Protein AF-A0A7W9YA30-F1 (afdb_monomer_lite)

Structure (mmCIF, N/CA/C/O backbone):
data_AF-A0A7W9YA30-F1
#
_entry.id   AF-A0A7W9YA30-F1
#
loop_
_atom_site.group_PDB
_atom_site.id
_atom_site.type_symbol
_atom_site.label_atom_id
_atom_site.label_alt_id
_atom_site.label_comp_id
_atom_site.label_asym_id
_atom_site.label_entity_id
_atom_site.label_seq_id
_atom_site.pdbx_PDB_ins_code
_atom_site.Cartn_x
_atom_site.Cartn_y
_atom_site.Cartn_z
_atom_site.occupancy
_atom_site.B_iso_or_equiv
_atom_site.auth_seq_id
_atom_site.auth_comp_id
_atom_site.auth_asym_id
_atom_site.auth_atom_id
_atom_site.pdbx_PDB_model_num
ATOM 1 N N . MET A 1 1 ? -18.464 -6.741 1.854 1.00 87.75 1 MET A N 1
ATOM 2 C CA . MET A 1 1 ? -17.850 -5.458 1.450 1.00 87.75 1 MET A CA 1
ATOM 3 C C . MET A 1 1 ? -16.391 -5.483 1.877 1.00 87.75 1 MET A C 1
ATOM 5 O O . MET A 1 1 ? -16.125 -5.998 2.956 1.00 87.75 1 MET A O 1
ATOM 9 N N . LYS A 1 2 ? -15.454 -5.035 1.038 1.00 95.38 2 LYS A N 1
ATOM 10 C CA . LYS A 1 2 ? -14.022 -4.967 1.383 1.00 95.38 2 LYS A CA 1
ATOM 11 C C . LYS A 1 2 ? -13.492 -3.581 1.057 1.00 95.38 2 LYS A C 1
ATOM 13 O O . LYS A 1 2 ? -13.646 -3.140 -0.076 1.00 95.38 2 LYS A O 1
ATOM 18 N N . THR A 1 3 ? -12.840 -2.939 2.012 1.00 97.69 3 THR A N 1
ATOM 19 C CA . THR A 1 3 ? -12.242 -1.612 1.840 1.00 97.69 3 THR A CA 1
ATOM 20 C C . THR A 1 3 ? -10.730 -1.741 1.970 1.00 97.69 3 THR A C 1
ATOM 22 O O . THR A 1 3 ? -10.236 -2.316 2.937 1.00 97.69 3 THR A O 1
ATOM 25 N N . VAL A 1 4 ? -9.985 -1.241 0.992 1.00 97.81 4 VAL A N 1
ATOM 26 C CA . VAL A 1 4 ? -8.524 -1.328 0.943 1.00 97.81 4 VAL A CA 1
ATOM 27 C C . VAL A 1 4 ? -7.953 0.079 0.956 1.00 97.81 4 VAL A C 1
ATOM 29 O O . VAL A 1 4 ? -8.292 0.887 0.091 1.00 97.81 4 VAL A O 1
ATOM 32 N N . LEU A 1 5 ? -7.068 0.348 1.913 1.00 98.38 5 LEU A N 1
ATOM 33 C CA . LEU A 1 5 ? -6.239 1.547 1.927 1.00 98.38 5 LEU A CA 1
ATOM 34 C C . LEU A 1 5 ? -4.859 1.185 1.370 1.00 98.38 5 LEU A C 1
ATOM 36 O O . LEU A 1 5 ? -4.078 0.508 2.033 1.00 98.38 5 LEU A O 1
ATOM 40 N N . GLY A 1 6 ? -4.583 1.593 0.136 1.00 97.62 6 GLY A N 1
ATOM 41 C CA . GLY A 1 6 ? -3.290 1.423 -0.519 1.00 97.62 6 GLY A CA 1
ATOM 42 C C . GLY A 1 6 ? -2.383 2.629 -0.288 1.00 97.62 6 GLY A C 1
ATOM 43 O O . GLY A 1 6 ? -2.834 3.763 -0.449 1.00 97.62 6 GLY A O 1
ATOM 44 N N . ILE A 1 7 ? -1.115 2.395 0.049 1.00 96.06 7 ILE A N 1
ATOM 45 C CA . ILE A 1 7 ? -0.108 3.445 0.236 1.00 96.06 7 ILE A CA 1
ATOM 46 C C . ILE A 1 7 ? 1.142 3.105 -0.583 1.00 96.06 7 ILE A C 1
ATOM 48 O O . ILE A 1 7 ? 1.819 2.116 -0.308 1.00 96.06 7 ILE A O 1
ATOM 52 N N . ASP A 1 8 ? 1.453 3.939 -1.575 1.00 92.75 8 ASP A N 1
ATOM 53 C CA . ASP A 1 8 ? 2.753 3.968 -2.253 1.00 92.75 8 ASP A CA 1
ATOM 54 C C . ASP A 1 8 ? 3.698 4.824 -1.410 1.00 92.75 8 ASP A C 1
ATOM 56 O O . ASP A 1 8 ? 3.734 6.054 -1.530 1.00 92.75 8 ASP A O 1
ATOM 60 N N . ALA A 1 9 ? 4.351 4.175 -0.447 1.00 88.81 9 ALA A N 1
ATOM 61 C CA . ALA A 1 9 ? 5.095 4.858 0.593 1.00 88.81 9 ALA A CA 1
ATOM 62 C C . ALA A 1 9 ? 6.484 5.261 0.096 1.00 88.81 9 ALA A C 1
ATOM 64 O O . ALA A 1 9 ? 7.326 4.430 -0.254 1.00 88.81 9 ALA A O 1
ATOM 65 N N . ALA A 1 10 ? 6.772 6.556 0.167 1.00 86.50 10 ALA A N 1
ATOM 66 C CA . ALA A 1 10 ? 8.141 7.020 0.097 1.00 86.50 10 ALA A CA 1
ATOM 67 C C . ALA A 1 10 ? 8.940 6.443 1.274 1.00 86.50 10 ALA A C 1
ATOM 69 O O . ALA A 1 10 ? 8.521 6.496 2.428 1.00 86.50 10 ALA A O 1
ATOM 70 N N . TRP A 1 11 ? 10.143 5.932 1.005 1.00 82.44 11 TRP A N 1
ATOM 71 C CA . TRP A 1 11 ? 11.027 5.382 2.046 1.00 82.44 11 TRP A CA 1
ATOM 72 C C . TRP A 1 11 ? 11.703 6.476 2.899 1.00 82.44 11 TRP A C 1
ATOM 74 O O . TRP A 1 11 ? 12.680 6.204 3.596 1.00 82.44 11 TRP A O 1
ATOM 84 N N . THR A 1 12 ? 11.251 7.728 2.789 1.00 78.19 12 THR A N 1
ATOM 85 C CA . THR A 1 12 ? 11.740 8.897 3.526 1.00 78.19 12 THR A CA 1
ATOM 86 C C . THR A 1 12 ? 10.569 9.822 3.852 1.00 78.19 12 THR A C 1
ATOM 88 O O . THR A 1 12 ? 9.569 9.842 3.143 1.00 78.19 12 THR A O 1
ATOM 91 N N . SER A 1 13 ? 10.716 10.638 4.895 1.00 75.81 13 SER A N 1
ATOM 92 C CA . SER A 1 13 ? 9.709 11.630 5.293 1.00 75.81 13 SER A CA 1
ATOM 93 C C . SER A 1 13 ? 9.705 12.900 4.438 1.00 75.81 13 SER A C 1
ATOM 95 O O . SER A 1 13 ? 8.873 13.768 4.661 1.00 75.81 13 SER A O 1
ATOM 97 N N . GLN A 1 14 ? 10.645 13.050 3.499 1.00 78.44 14 GLN A N 1
ATOM 98 C CA . GLN A 1 14 ? 10.794 14.263 2.679 1.00 78.44 14 GLN A CA 1
ATOM 99 C C . GLN A 1 14 ? 10.096 14.153 1.324 1.00 78.44 14 GLN A C 1
ATOM 101 O O . GLN A 1 14 ? 9.726 15.169 0.741 1.00 78.44 14 GLN A O 1
ATOM 106 N N . GLU A 1 15 ? 9.903 12.928 0.838 1.00 82.88 15 GLU A N 1
ATOM 107 C CA . GLU A 1 15 ? 9.208 12.665 -0.414 1.00 82.88 15 GLU A CA 1
ATOM 108 C C . GLU A 1 15 ? 7.737 12.327 -0.128 1.00 82.88 15 GLU A C 1
ATOM 110 O O . GLU A 1 15 ? 7.431 11.649 0.859 1.00 82.88 15 GLU A O 1
ATOM 115 N N . PRO A 1 16 ? 6.799 12.804 -0.958 1.00 85.19 16 PRO A N 1
ATOM 116 C CA . PRO A 1 16 ? 5.387 12.534 -0.754 1.00 85.19 16 PRO A CA 1
ATOM 117 C C . PRO A 1 16 ? 5.057 11.066 -1.065 1.00 85.19 16 PRO A C 1
ATOM 119 O O . PRO A 1 16 ? 5.640 10.454 -1.961 1.00 85.19 16 PRO A O 1
ATOM 122 N N . SER A 1 17 ? 4.104 10.508 -0.317 1.00 89.81 17 SER A N 1
ATOM 123 C CA . SER A 1 17 ? 3.603 9.140 -0.497 1.00 89.81 17 SER A CA 1
ATOM 124 C C . SER A 1 17 ? 2.209 9.154 -1.118 1.00 89.81 17 SER A C 1
ATOM 126 O O . SER A 1 17 ? 1.337 9.892 -0.661 1.00 89.81 17 SER A O 1
ATOM 128 N N . GLY A 1 18 ? 1.984 8.329 -2.137 1.00 92.25 18 GLY A N 1
ATOM 129 C CA . GLY A 1 18 ? 0.673 8.201 -2.768 1.00 92.25 18 GLY A CA 1
ATOM 130 C C . GLY A 1 18 ? -0.294 7.407 -1.892 1.00 92.25 18 GLY A C 1
ATOM 131 O O . GLY A 1 18 ? 0.098 6.420 -1.276 1.00 92.25 18 GLY A O 1
ATOM 132 N N . VAL A 1 19 ? -1.567 7.799 -1.860 1.00 95.81 19 VAL A N 1
ATOM 133 C CA . VAL A 1 19 ? -2.618 7.104 -1.100 1.00 95.81 19 VAL A CA 1
ATOM 134 C C . VAL A 1 19 ? -3.819 6.848 -2.000 1.00 95.81 19 VAL A C 1
ATOM 136 O O . VAL A 1 19 ? -4.273 7.748 -2.706 1.00 95.81 19 VAL A O 1
ATOM 139 N N . ALA A 1 20 ? -4.358 5.633 -1.959 1.00 97.25 20 ALA A N 1
ATOM 140 C CA . ALA A 1 20 ? -5.561 5.245 -2.682 1.00 97.25 20 ALA A CA 1
ATOM 141 C C . ALA A 1 20 ? -6.530 4.489 -1.768 1.00 97.25 20 ALA A C 1
ATOM 143 O O . ALA A 1 20 ? -6.142 3.560 -1.067 1.00 97.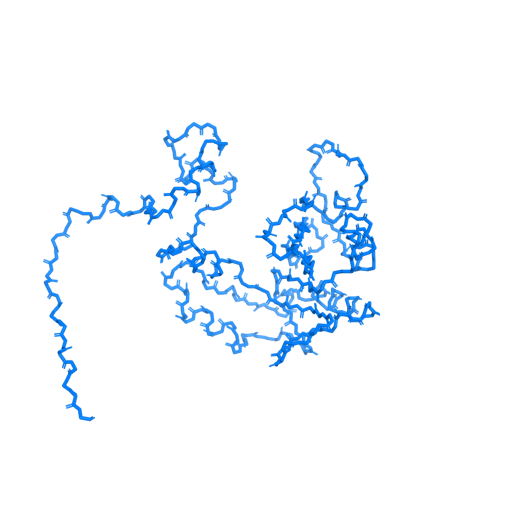25 20 ALA A O 1
ATOM 144 N N . LEU A 1 21 ? -7.809 4.852 -1.818 1.00 98.25 21 LEU A N 1
ATOM 145 C CA . LEU A 1 21 ? -8.887 4.149 -1.132 1.00 98.25 21 LEU A CA 1
ATOM 146 C C . LEU A 1 21 ? -9.751 3.432 -2.159 1.00 98.25 21 LEU A C 1
ATOM 148 O O . LEU A 1 21 ? -10.333 4.070 -3.039 1.00 98.25 21 LEU A O 1
ATOM 152 N N . VAL A 1 22 ? -9.851 2.113 -2.038 1.00 97.50 22 VAL A N 1
ATOM 153 C CA . VAL A 1 22 ? -10.595 1.268 -2.974 1.00 97.50 22 VAL A CA 1
ATOM 154 C C . VAL A 1 22 ? -11.637 0.456 -2.220 1.00 97.50 22 VAL A C 1
ATOM 156 O O . VAL A 1 22 ? -11.373 -0.075 -1.144 1.00 97.50 22 VAL A O 1
ATOM 159 N N . LEU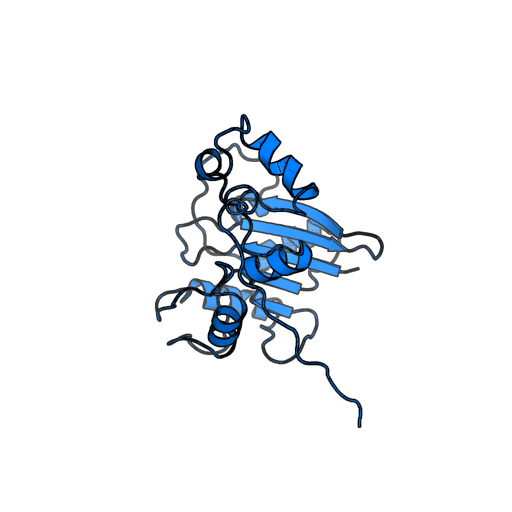 A 1 23 ? -12.822 0.335 -2.804 1.00 97.25 23 LEU A N 1
ATOM 160 C CA . LEU A 1 23 ? -13.941 -0.412 -2.256 1.00 97.25 23 LEU A CA 1
ATOM 161 C C . LEU A 1 23 ? -14.343 -1.550 -3.190 1.00 97.25 23 LEU A C 1
ATOM 163 O O . LEU A 1 23 ? -14.444 -1.354 -4.398 1.00 97.25 23 LEU A O 1
ATOM 167 N N . ASN A 1 24 ? -14.643 -2.712 -2.620 1.00 95.75 24 ASN A N 1
ATOM 168 C CA . ASN A 1 24 ? -15.357 -3.795 -3.278 1.00 95.75 24 ASN A CA 1
ATOM 169 C C . ASN A 1 24 ? -16.725 -4.015 -2.614 1.00 95.75 24 ASN A C 1
ATOM 171 O O . ASN A 1 24 ? -16.811 -4.405 -1.442 1.00 95.75 24 ASN A O 1
ATOM 175 N N . ASP A 1 25 ? -17.792 -3.802 -3.380 1.00 91.19 25 ASP A N 1
ATOM 176 C CA . ASP A 1 25 ? -19.193 -3.949 -2.962 1.00 91.19 25 ASP A CA 1
ATOM 177 C C . ASP A 1 25 ? -19.801 -5.313 -3.354 1.00 91.19 25 ASP A C 1
ATOM 179 O O . ASP A 1 25 ? -21.012 -5.446 -3.503 1.00 91.19 25 ASP A O 1
ATOM 183 N N . ALA A 1 26 ? -18.952 -6.335 -3.516 1.00 88.31 26 ALA A N 1
ATOM 184 C CA . ALA A 1 26 ? -19.244 -7.661 -4.073 1.00 88.31 26 ALA A CA 1
ATOM 185 C C . ALA A 1 26 ? -19.540 -7.700 -5.583 1.00 88.31 26 ALA A C 1
ATOM 187 O O . ALA A 1 26 ? -19.400 -8.767 -6.178 1.00 88.31 26 ALA A O 1
ATOM 188 N N . LYS A 1 27 ? -19.882 -6.575 -6.222 1.00 89.62 27 LYS A N 1
ATOM 189 C CA . LYS A 1 27 ? -20.123 -6.514 -7.673 1.00 89.62 27 LYS A CA 1
ATOM 190 C C . LYS A 1 27 ? -18.900 -6.014 -8.426 1.00 89.62 27 LYS A C 1
ATOM 192 O O . LYS A 1 27 ? -18.542 -6.576 -9.457 1.00 89.62 27 LYS A O 1
ATOM 197 N N . ALA A 1 28 ? -18.262 -4.964 -7.917 1.00 93.00 28 ALA A N 1
ATOM 198 C CA . ALA A 1 28 ? -17.134 -4.333 -8.584 1.00 93.00 28 ALA A CA 1
ATOM 199 C C . ALA A 1 28 ? -16.137 -3.727 -7.595 1.00 93.00 28 ALA A C 1
ATOM 201 O O . ALA A 1 28 ? -16.450 -3.458 -6.436 1.00 93.00 28 ALA A O 1
ATOM 202 N N . TRP A 1 29 ? -14.924 -3.487 -8.091 1.00 94.25 29 TRP A N 1
ATOM 203 C CA . TRP A 1 29 ? -13.948 -2.629 -7.431 1.00 94.25 29 TRP A CA 1
ATOM 204 C C . TRP A 1 29 ? -14.141 -1.181 -7.884 1.00 94.25 29 TRP A C 1
ATOM 206 O O . TRP A 1 29 ? -14.293 -0.914 -9.076 1.00 94.25 29 TRP A O 1
ATOM 216 N N . ARG A 1 30 ? -14.114 -0.243 -6.938 1.00 95.50 30 ARG A N 1
ATOM 217 C CA . ARG A 1 30 ? -14.281 1.195 -7.170 1.00 95.50 30 ARG A CA 1
ATOM 218 C C . ARG A 1 30 ? -13.183 1.966 -6.455 1.00 95.50 30 ARG A C 1
ATOM 220 O O . ARG A 1 30 ? -12.994 1.793 -5.254 1.00 95.50 30 ARG A O 1
ATOM 227 N N . LEU A 1 31 ? -12.490 2.840 -7.179 1.00 96.31 31 LEU A N 1
ATOM 228 C CA . LEU A 1 31 ? -11.589 3.823 -6.582 1.00 96.31 31 LEU A CA 1
ATOM 229 C C . LEU A 1 31 ? -12.433 4.952 -5.981 1.00 96.31 31 LEU A C 1
ATOM 231 O O . LEU A 1 31 ? -13.163 5.621 -6.709 1.00 96.31 31 LEU A O 1
ATOM 235 N N . LEU A 1 32 ? -12.358 5.137 -4.665 1.00 96.12 32 LEU A N 1
ATOM 236 C CA . LEU A 1 32 ? -13.115 6.167 -3.951 1.00 96.12 32 LEU A CA 1
ATOM 237 C C . LEU A 1 32 ? -12.336 7.479 -3.837 1.00 96.12 32 LEU A C 1
ATOM 239 O O . LEU A 1 32 ? -12.908 8.551 -4.007 1.00 96.12 32 LEU A O 1
ATOM 243 N N . LYS A 1 33 ? -11.031 7.402 -3.558 1.00 96.12 33 LYS A N 1
ATOM 244 C CA . LYS A 1 33 ? -10.134 8.564 -3.506 1.00 96.12 33 LYS A CA 1
ATOM 245 C C . LYS A 1 33 ? -8.719 8.147 -3.882 1.00 96.12 33 LYS A C 1
ATOM 247 O O . LYS A 1 33 ? -8.287 7.051 -3.535 1.00 96.12 33 LYS A O 1
ATOM 252 N N . VAL A 1 34 ? -7.998 9.031 -4.562 1.00 95.19 34 VAL A N 1
ATOM 253 C CA . VAL A 1 34 ? -6.555 8.927 -4.788 1.00 95.19 34 VAL A CA 1
ATOM 254 C C . VAL A 1 34 ? -5.920 10.287 -4.537 1.00 95.19 34 VAL A C 1
ATOM 256 O O . VAL A 1 34 ? -6.503 11.314 -4.880 1.00 95.19 34 VAL A O 1
ATOM 259 N N . ALA A 1 35 ? -4.749 10.294 -3.917 1.00 92.75 35 ALA A N 1
ATOM 260 C CA . ALA A 1 35 ? -3.990 11.497 -3.629 1.00 92.75 35 ALA A CA 1
ATOM 261 C C . ALA A 1 35 ? -2.489 11.227 -3.757 1.00 92.75 35 ALA A C 1
ATOM 263 O O . ALA A 1 35 ? -2.017 10.117 -3.517 1.00 92.75 35 ALA A O 1
ATOM 264 N N . SER A 1 36 ? -1.739 12.261 -4.125 1.00 89.75 36 SER A N 1
ATOM 265 C CA . SER A 1 36 ? -0.281 12.233 -4.279 1.00 89.75 36 SER A CA 1
ATOM 266 C C . SER A 1 36 ? 0.489 12.459 -2.975 1.00 89.75 36 SER A C 1
ATOM 268 O O . SER A 1 36 ? 1.712 12.393 -3.003 1.00 89.75 36 SER A O 1
ATOM 270 N N . SER A 1 37 ? -0.188 12.741 -1.857 1.00 91.00 37 SER A N 1
ATOM 271 C CA . SER A 1 37 ? 0.404 12.876 -0.520 1.00 91.00 37 SER A CA 1
ATOM 272 C C . SER A 1 37 ? -0.609 12.533 0.577 1.00 91.00 37 SER A C 1
ATOM 274 O O . SER A 1 37 ? -1.821 12.560 0.335 1.00 91.00 37 SER A O 1
ATOM 276 N N . TYR A 1 38 ? -0.129 12.269 1.799 1.00 91.69 38 TYR A N 1
ATOM 277 C CA . TYR A 1 38 ? -0.992 12.097 2.975 1.00 91.69 38 TYR A CA 1
ATOM 278 C C . TYR A 1 38 ? -1.854 13.339 3.228 1.00 91.69 38 TYR A C 1
ATOM 280 O O . TYR A 1 38 ? -3.063 13.225 3.396 1.00 91.69 38 TYR A O 1
ATOM 288 N N . GLU A 1 39 ? -1.260 14.532 3.172 1.00 90.69 39 GLU A N 1
ATOM 289 C CA . GLU A 1 39 ? -1.971 15.801 3.366 1.00 90.69 39 GLU A CA 1
ATOM 290 C C . GLU A 1 39 ? -3.112 15.989 2.353 1.00 90.69 39 GLU A C 1
ATOM 292 O O . GLU A 1 39 ? -4.242 16.279 2.741 1.00 90.69 39 GLU A O 1
ATOM 297 N N . ALA A 1 40 ? -2.859 15.733 1.064 1.00 90.81 40 ALA A N 1
ATOM 298 C CA . ALA A 1 40 ? -3.885 15.824 0.023 1.00 90.81 40 ALA A CA 1
ATOM 299 C C . ALA A 1 40 ? -4.974 14.743 0.170 1.00 90.81 40 ALA A C 1
ATOM 301 O O . ALA A 1 40 ? -6.123 14.925 -0.244 1.00 90.81 40 ALA A O 1
ATOM 302 N N . PHE A 1 41 ? -4.640 13.593 0.762 1.00 93.62 41 PHE A N 1
ATOM 303 C CA . PHE A 1 41 ? -5.638 12.580 1.087 1.00 93.62 41 PHE A CA 1
ATOM 304 C C . PHE A 1 41 ? -6.554 13.036 2.230 1.00 93.62 41 PHE A C 1
ATOM 306 O O . PHE A 1 41 ? -7.771 12.829 2.164 1.00 93.62 41 PHE A O 1
ATOM 313 N N . LEU A 1 42 ? -5.986 13.683 3.249 1.00 93.56 42 LEU A N 1
ATOM 314 C CA . LEU A 1 42 ? -6.702 14.161 4.430 1.00 93.56 42 LEU A CA 1
ATOM 315 C C . LEU A 1 42 ? -7.507 15.442 4.166 1.00 93.56 42 LEU A C 1
ATOM 317 O O . LEU A 1 42 ? -8.540 15.639 4.802 1.00 93.56 42 LEU A O 1
ATOM 321 N N . SER A 1 43 ? -7.104 16.270 3.199 1.00 90.31 43 SER A N 1
ATOM 322 C CA . SER A 1 43 ? -7.810 17.508 2.864 1.00 90.31 43 SER A CA 1
ATOM 323 C C . SER A 1 43 ? -9.207 17.269 2.270 1.00 90.31 43 SER A C 1
ATOM 325 O O . SER A 1 43 ? -9.452 16.311 1.524 1.00 90.31 43 SER A O 1
ATOM 327 N N . GLU A 1 44 ? -10.129 18.190 2.574 1.00 79.31 44 GLU A N 1
ATOM 328 C CA . GLU A 1 44 ? -11.447 18.282 1.923 1.00 79.31 44 GLU A CA 1
ATOM 329 C C . GLU A 1 44 ? -11.376 19.000 0.570 1.00 79.31 44 GLU A C 1
ATOM 331 O O . GLU A 1 44 ? -12.137 18.700 -0.347 1.00 79.31 44 GLU A O 1
ATOM 336 N N . ALA A 1 45 ? -10.437 19.937 0.428 1.00 67.19 45 ALA A N 1
ATOM 337 C CA . ALA A 1 45 ? -10.229 20.681 -0.804 1.00 67.19 45 ALA A CA 1
ATOM 338 C C . ALA A 1 45 ? -9.324 19.908 -1.772 1.00 67.19 45 ALA A C 1
ATOM 340 O O . ALA A 1 45 ? -8.297 19.350 -1.371 1.00 67.19 45 ALA A O 1
ATOM 341 N N . SER A 1 46 ? -9.662 19.954 -3.064 1.00 56.59 46 SER A N 1
ATOM 342 C CA . SER A 1 46 ? -8.706 19.686 -4.141 1.00 56.59 46 SER A CA 1
ATOM 343 C C . SER A 1 46 ? -7.717 20.850 -4.176 1.00 56.59 46 SER A C 1
ATOM 345 O O . SER A 1 46 ? -7.948 21.841 -4.867 1.00 56.59 46 SER A O 1
ATOM 347 N N . ALA A 1 47 ? -6.653 20.779 -3.377 1.00 50.66 47 ALA A N 1
ATOM 348 C CA . ALA A 1 47 ? -5.619 21.804 -3.403 1.00 50.66 47 ALA A CA 1
ATOM 349 C C . ALA A 1 47 ? -4.980 21.870 -4.809 1.00 50.66 47 ALA A C 1
ATOM 351 O O . ALA A 1 47 ? -4.878 20.835 -5.480 1.00 50.66 47 ALA A O 1
ATOM 352 N N . PRO A 1 48 ? -4.554 23.060 -5.277 1.00 49.84 48 PRO A N 1
ATOM 353 C CA . PRO A 1 48 ? -3.810 23.194 -6.525 1.00 49.84 48 PRO A CA 1
ATOM 354 C C . PRO A 1 48 ? -2.566 22.301 -6.519 1.00 49.84 48 PRO A C 1
ATOM 356 O O . PRO A 1 48 ? -2.114 21.864 -5.463 1.00 49.84 48 PRO A O 1
ATOM 359 N N . THR A 1 49 ? -1.977 22.099 -7.699 1.00 53.03 49 THR A N 1
ATOM 360 C CA . THR A 1 49 ? -0.717 21.383 -7.974 1.00 53.03 49 THR A CA 1
ATOM 361 C C . THR A 1 49 ? 0.516 22.026 -7.313 1.00 53.03 49 THR A C 1
ATOM 363 O O . THR A 1 49 ? 1.540 22.249 -7.960 1.00 53.03 49 THR A O 1
ATOM 366 N N . ALA A 1 50 ? 0.436 22.390 -6.036 1.00 53.31 50 ALA A N 1
ATOM 367 C CA . ALA A 1 50 ? 1.586 22.719 -5.227 1.00 53.31 50 ALA A CA 1
ATOM 368 C C . ALA A 1 50 ? 2.437 21.455 -5.080 1.00 53.31 50 ALA A C 1
ATOM 370 O O . ALA A 1 50 ? 1.927 20.337 -4.976 1.00 53.31 50 ALA A O 1
ATOM 371 N N . ARG A 1 51 ? 3.758 21.628 -5.109 1.00 57.69 51 ARG A N 1
ATOM 372 C CA . ARG A 1 51 ? 4.699 20.534 -4.892 1.00 57.69 51 ARG A CA 1
ATOM 373 C C . ARG A 1 51 ? 4.444 19.964 -3.498 1.00 57.69 51 ARG A C 1
ATOM 375 O O . ARG A 1 51 ? 4.741 20.629 -2.513 1.00 57.69 51 ARG A O 1
ATOM 382 N N . HIS A 1 52 ? 3.873 18.766 -3.425 1.00 60.31 52 HIS A N 1
ATOM 383 C CA . HIS A 1 52 ? 3.624 18.122 -2.144 1.00 60.31 52 HIS A CA 1
ATOM 384 C C . HIS A 1 52 ? 4.950 17.869 -1.425 1.00 60.31 52 HIS A C 1
ATOM 386 O O . HIS A 1 52 ? 5.881 17.309 -2.011 1.00 60.31 52 HIS A O 1
ATOM 392 N N . CYS A 1 53 ? 5.023 18.283 -0.166 1.00 62.09 53 CYS A N 1
ATOM 393 C CA . CYS A 1 53 ? 6.120 17.938 0.724 1.00 62.09 53 CYS A CA 1
ATOM 394 C C . CYS A 1 53 ? 5.878 16.539 1.300 1.00 62.09 53 CYS A C 1
ATOM 396 O O . CYS A 1 53 ? 4.731 16.119 1.475 1.00 62.09 53 CYS A O 1
ATOM 398 N N . GLY A 1 54 ? 6.950 15.804 1.590 1.00 65.00 54 GLY A N 1
ATOM 399 C CA . GLY A 1 54 ? 6.828 14.603 2.404 1.00 65.00 54 GLY A CA 1
ATOM 400 C C . GLY A 1 54 ? 6.337 14.941 3.811 1.00 65.00 54 GLY A C 1
ATOM 401 O O . GLY A 1 54 ? 6.576 16.031 4.336 1.00 65.00 54 GLY A O 1
ATOM 402 N N . SER A 1 55 ? 5.637 13.989 4.414 1.00 74.44 55 SER A N 1
ATOM 403 C CA . SER A 1 55 ? 5.194 14.066 5.798 1.00 74.44 55 SER A CA 1
ATOM 404 C C . SER A 1 55 ? 5.255 12.683 6.433 1.00 74.44 55 SER A C 1
ATOM 406 O O . SER A 1 55 ? 5.265 11.659 5.743 1.00 74.44 55 SER A O 1
ATOM 408 N N . ILE A 1 56 ? 5.289 12.654 7.763 1.00 76.31 56 ILE A N 1
ATOM 409 C CA . ILE A 1 56 ? 5.108 11.413 8.511 1.00 76.31 56 ILE A CA 1
ATOM 410 C C . ILE A 1 56 ? 3.622 11.025 8.399 1.00 76.31 56 ILE A C 1
ATOM 412 O O . ILE A 1 56 ? 2.760 11.897 8.538 1.00 76.31 56 ILE A O 1
ATOM 416 N N . PRO A 1 57 ? 3.300 9.763 8.085 1.00 83.75 57 PRO A N 1
ATOM 417 C CA . PRO A 1 57 ? 1.921 9.293 8.057 1.00 83.75 57 PRO A CA 1
ATOM 418 C C . PRO A 1 57 ? 1.307 9.260 9.455 1.00 83.75 57 PRO A C 1
ATOM 420 O O . PRO A 1 57 ? 1.958 8.865 10.417 1.00 83.75 57 PRO A O 1
ATOM 423 N N . ASP A 1 58 ? 0.020 9.582 9.526 1.00 92.38 58 ASP A N 1
ATOM 424 C CA . ASP A 1 58 ? -0.825 9.391 10.704 1.00 92.38 58 ASP A CA 1
ATOM 425 C C . ASP A 1 58 ? -1.870 8.305 10.380 1.00 92.38 58 ASP A C 1
ATOM 427 O O . ASP A 1 58 ? -2.872 8.593 9.711 1.00 92.38 58 ASP A O 1
ATOM 431 N N . PRO A 1 59 ? -1.637 7.037 10.779 1.00 95.56 59 PRO A N 1
ATOM 432 C CA . PRO A 1 59 ? -2.571 5.947 10.513 1.00 95.56 59 PRO A CA 1
ATOM 433 C C . PRO A 1 59 ? -3.978 6.192 11.060 1.00 95.56 59 PRO A C 1
ATOM 435 O O . PRO A 1 59 ? -4.939 5.860 10.367 1.00 95.56 59 PRO A O 1
ATOM 438 N N . HIS A 1 60 ? -4.116 6.821 12.231 1.00 96.75 60 HIS A N 1
ATOM 439 C CA . HIS A 1 60 ? -5.420 7.147 12.806 1.00 96.75 60 HIS A CA 1
ATOM 440 C C . HIS A 1 60 ? -6.181 8.115 11.890 1.00 96.75 60 HIS A C 1
ATOM 442 O O . HIS A 1 60 ? -7.309 7.834 11.478 1.00 96.75 60 HIS A O 1
ATOM 448 N N . ALA A 1 61 ? -5.547 9.220 11.479 1.00 96.62 61 ALA A N 1
ATOM 449 C CA . ALA A 1 61 ? -6.170 10.187 10.573 1.00 96.62 61 ALA A CA 1
ATOM 450 C C . ALA A 1 61 ? -6.521 9.570 9.207 1.00 96.62 61 ALA A C 1
ATOM 452 O O . ALA A 1 61 ? -7.603 9.819 8.667 1.00 96.62 61 ALA A O 1
ATOM 453 N N . LEU A 1 62 ? -5.637 8.734 8.650 1.00 97.31 62 LEU A N 1
ATOM 454 C CA . LEU A 1 62 ? -5.877 8.051 7.375 1.00 97.31 62 LEU A CA 1
ATOM 455 C C . LEU A 1 62 ? -7.059 7.078 7.459 1.00 97.31 62 LEU A C 1
ATOM 457 O O . LEU A 1 62 ? -7.894 7.050 6.549 1.00 97.31 62 LEU A O 1
ATOM 461 N N . LEU A 1 63 ? -7.155 6.301 8.538 1.00 98.19 63 LEU A N 1
ATOM 462 C CA . LEU A 1 63 ? -8.252 5.364 8.775 1.00 98.19 63 LEU A CA 1
ATOM 463 C C . LEU A 1 63 ? -9.573 6.098 9.018 1.00 98.19 63 LEU A C 1
ATOM 465 O O . LEU A 1 63 ? -10.575 5.751 8.391 1.00 98.19 63 LEU A O 1
ATOM 469 N N . ALA A 1 64 ? -9.571 7.153 9.836 1.00 97.88 64 ALA A N 1
ATOM 470 C CA . ALA A 1 64 ? -10.746 7.982 10.091 1.00 97.88 64 ALA A CA 1
ATOM 471 C C . ALA A 1 64 ? -11.270 8.635 8.801 1.00 97.88 64 ALA A C 1
ATOM 473 O O . ALA A 1 64 ? -12.459 8.538 8.482 1.00 97.88 64 ALA A O 1
ATOM 474 N N . LYS A 1 65 ? -10.377 9.226 7.992 1.00 97.81 65 LYS A N 1
ATOM 475 C CA . LYS A 1 65 ? -10.742 9.801 6.690 1.00 97.81 65 LYS A CA 1
ATOM 476 C C . LYS A 1 65 ? -11.267 8.736 5.729 1.00 97.81 65 LYS A C 1
ATOM 478 O O . LYS A 1 65 ? -12.240 8.974 5.014 1.00 97.81 65 LYS A O 1
ATOM 483 N N . SER A 1 66 ? -10.655 7.553 5.730 1.00 98.00 66 SER A N 1
ATOM 484 C CA . SER A 1 66 ? -11.095 6.428 4.903 1.00 98.00 66 SER A CA 1
ATOM 485 C C . SER A 1 66 ? -12.489 5.946 5.291 1.00 98.00 66 SER A C 1
ATOM 487 O O . SER A 1 66 ? -13.311 5.717 4.406 1.00 98.00 66 SER A O 1
ATOM 489 N N . PHE A 1 67 ? -12.785 5.855 6.589 1.00 97.56 67 PHE A N 1
ATOM 490 C CA . PHE A 1 67 ? -14.117 5.517 7.087 1.00 97.56 67 PHE A CA 1
ATOM 491 C C . PHE A 1 67 ? -15.152 6.558 6.652 1.00 97.56 67 PHE A C 1
ATOM 493 O O . PHE A 1 67 ? -16.196 6.192 6.118 1.00 97.56 67 PHE A O 1
ATOM 500 N N . ALA A 1 68 ? -14.842 7.850 6.794 1.00 97.44 68 ALA A N 1
ATOM 501 C CA . ALA A 1 68 ? -15.738 8.928 6.378 1.00 97.44 68 ALA A CA 1
ATOM 502 C C . ALA A 1 68 ? -16.073 8.877 4.874 1.00 97.44 68 ALA A C 1
ATOM 504 O O . ALA A 1 68 ? -17.202 9.166 4.482 1.00 97.44 68 ALA A O 1
ATOM 505 N N . ILE A 1 69 ? -15.125 8.475 4.021 1.00 96.69 69 ILE A N 1
ATOM 506 C CA . ILE A 1 69 ? -15.350 8.349 2.572 1.00 96.69 69 ILE A CA 1
ATOM 507 C C . ILE A 1 69 ? -16.084 7.046 2.224 1.00 96.69 69 ILE A C 1
ATOM 509 O O . ILE A 1 69 ? -17.024 7.057 1.432 1.00 96.69 69 ILE A O 1
ATOM 513 N N . ALA A 1 70 ? -15.643 5.913 2.773 1.00 96.12 70 ALA A N 1
ATOM 514 C CA . ALA A 1 70 ? -16.156 4.592 2.408 1.00 96.12 70 ALA A CA 1
ATOM 515 C C . ALA A 1 70 ? -17.453 4.209 3.133 1.00 96.12 70 ALA A C 1
ATOM 517 O O . ALA A 1 70 ? -18.107 3.254 2.713 1.00 96.12 70 ALA A O 1
ATOM 518 N N . GLN A 1 71 ? -17.796 4.912 4.219 1.00 95.94 71 GLN A N 1
ATOM 519 C CA . GLN A 1 71 ? -18.885 4.565 5.142 1.00 95.94 71 GLN A CA 1
ATOM 520 C C . GLN A 1 71 ? -18.763 3.122 5.673 1.00 95.94 71 GLN A C 1
ATOM 522 O O . GLN A 1 71 ? -19.749 2.442 5.943 1.00 95.94 71 GLN A O 1
ATOM 527 N N . ALA A 1 72 ? -17.522 2.639 5.780 1.00 95.06 72 ALA A N 1
ATOM 528 C CA . ALA A 1 72 ? -17.158 1.304 6.230 1.00 95.06 72 ALA A CA 1
ATOM 529 C C . ALA A 1 72 ? -15.697 1.299 6.713 1.00 95.06 72 ALA A C 1
ATOM 531 O O . ALA A 1 72 ? -14.875 2.046 6.168 1.00 95.06 72 ALA A O 1
ATOM 532 N N . PRO A 1 73 ? -15.336 0.449 7.692 1.00 96.81 73 PRO A N 1
ATOM 533 C CA . PRO A 1 73 ? -13.955 0.334 8.145 1.00 96.81 73 PRO A CA 1
ATOM 534 C C . PRO A 1 73 ? -13.048 -0.185 7.029 1.00 96.81 73 PRO A C 1
ATOM 536 O O . PRO A 1 73 ? -13.459 -0.980 6.175 1.00 96.81 73 PRO A O 1
ATOM 539 N N . VAL A 1 74 ? -11.785 0.244 7.062 1.00 98.19 74 VAL A N 1
ATOM 540 C CA . VAL A 1 74 ? -10.745 -0.364 6.235 1.00 98.19 74 VAL A CA 1
ATOM 541 C C . VAL A 1 74 ? -10.637 -1.838 6.626 1.00 98.19 74 VAL A C 1
ATOM 543 O O . VAL A 1 74 ? -10.637 -2.213 7.789 1.00 98.19 74 VAL A O 1
ATOM 546 N N . THR A 1 75 ? -10.615 -2.715 5.636 1.00 97.69 75 THR A N 1
ATOM 547 C CA . THR A 1 75 ? -10.460 -4.154 5.852 1.00 97.69 75 THR A CA 1
ATOM 548 C C . THR A 1 75 ? -8.984 -4.526 5.871 1.00 97.69 75 THR A C 1
ATOM 550 O O . THR A 1 75 ? -8.569 -5.386 6.641 1.00 97.69 75 THR A O 1
ATOM 553 N N . ILE A 1 76 ? -8.186 -3.884 5.017 1.00 97.69 76 ILE A N 1
ATOM 554 C CA . ILE A 1 76 ? -6.750 -4.128 4.935 1.00 97.69 76 ILE A CA 1
ATOM 555 C C . ILE A 1 76 ? -6.005 -2.862 4.503 1.00 97.69 76 ILE A C 1
ATOM 557 O O . ILE A 1 76 ? -6.434 -2.160 3.580 1.00 97.69 76 ILE A O 1
ATOM 561 N N . GLY A 1 77 ? -4.891 -2.577 5.172 1.00 97.69 77 GLY A N 1
ATOM 562 C CA . GLY A 1 77 ? -3.893 -1.616 4.706 1.00 97.69 77 GLY A CA 1
ATOM 563 C C . GLY A 1 77 ? -2.857 -2.328 3.835 1.00 97.69 77 GLY A C 1
ATOM 564 O O . GLY A 1 77 ? -2.333 -3.365 4.235 1.00 97.69 77 GLY A O 1
ATOM 565 N N . ALA A 1 78 ? -2.561 -1.798 2.652 1.00 97.50 78 ALA A N 1
ATOM 566 C CA . ALA A 1 78 ? -1.621 -2.379 1.696 1.00 97.50 78 ALA A CA 1
ATOM 567 C C . ALA A 1 78 ? -0.516 -1.373 1.362 1.00 97.50 78 ALA A C 1
ATOM 569 O O . ALA A 1 78 ? -0.793 -0.345 0.748 1.00 97.50 78 ALA A O 1
ATOM 570 N N . ILE A 1 79 ? 0.725 -1.658 1.758 1.00 95.62 79 ILE A N 1
ATOM 571 C CA . ILE A 1 79 ? 1.824 -0.686 1.684 1.00 95.62 79 ILE A CA 1
ATOM 572 C C . ILE A 1 79 ? 2.924 -1.149 0.722 1.00 95.62 79 ILE A C 1
ATOM 574 O O . ILE A 1 79 ? 3.483 -2.233 0.900 1.00 95.62 79 ILE A O 1
ATOM 578 N N . ASP A 1 80 ? 3.268 -0.323 -0.271 1.00 93.19 80 ASP A N 1
ATOM 579 C CA . ASP A 1 80 ? 4.434 -0.519 -1.151 1.00 93.19 80 ASP A CA 1
ATOM 580 C C . ASP A 1 80 ? 5.715 -0.024 -0.469 1.00 93.19 80 ASP A C 1
ATOM 582 O O . ASP A 1 80 ? 6.338 0.967 -0.846 1.00 93.19 80 ASP A O 1
ATOM 586 N N . MET A 1 81 ? 6.098 -0.714 0.600 1.00 90.75 81 MET A N 1
ATOM 587 C CA . MET A 1 81 ? 7.438 -0.636 1.163 1.00 90.75 81 MET A CA 1
ATOM 588 C C . MET A 1 81 ? 7.722 -1.877 2.010 1.00 90.75 81 MET A C 1
ATOM 590 O O . MET A 1 81 ? 6.789 -2.518 2.492 1.00 90.75 81 MET A O 1
ATOM 594 N N . PRO A 1 82 ? 9.000 -2.209 2.252 1.00 90.31 82 PRO A N 1
ATOM 595 C CA . PRO A 1 82 ? 9.345 -3.287 3.165 1.00 90.31 82 PRO A CA 1
ATOM 596 C C . PRO A 1 82 ? 8.777 -3.062 4.575 1.00 90.31 82 PRO A C 1
ATOM 598 O O . PRO A 1 82 ? 9.111 -2.064 5.200 1.00 90.31 82 PRO A O 1
ATOM 601 N N . LEU A 1 83 ? 7.983 -4.005 5.087 1.00 91.44 83 LEU A N 1
ATOM 602 C CA . LEU A 1 83 ? 7.465 -4.000 6.462 1.00 91.44 83 LEU A CA 1
ATOM 603 C C . LEU A 1 83 ? 7.979 -5.209 7.237 1.00 91.44 83 LEU A C 1
ATOM 605 O O . LEU A 1 83 ? 8.108 -6.305 6.691 1.00 91.44 83 LEU A O 1
ATOM 609 N N . SER A 1 84 ? 8.266 -5.059 8.524 1.00 88.88 84 SER A N 1
ATOM 610 C CA . SER A 1 84 ? 8.762 -6.177 9.325 1.00 88.88 84 SER A CA 1
ATOM 611 C C . SER A 1 84 ? 8.406 -6.016 10.794 1.00 88.88 84 SER A C 1
ATOM 613 O O . SER A 1 84 ? 8.338 -4.907 11.310 1.00 88.88 84 SER A O 1
ATOM 615 N N . THR A 1 85 ? 8.207 -7.139 11.482 1.00 87.94 85 THR A N 1
ATOM 616 C CA . THR A 1 85 ? 8.059 -7.179 12.945 1.00 87.94 85 THR A CA 1
ATOM 617 C C . THR A 1 85 ? 9.405 -7.127 13.673 1.00 87.94 85 THR A C 1
ATOM 619 O O . THR A 1 85 ? 9.440 -6.971 14.890 1.00 87.94 85 THR A O 1
ATOM 622 N N . ALA A 1 86 ? 10.508 -7.263 12.933 1.00 83.69 86 ALA A N 1
ATOM 623 C CA . ALA A 1 86 ? 11.879 -7.171 13.419 1.00 83.69 86 ALA A CA 1
ATOM 624 C C . ALA A 1 86 ? 12.713 -6.239 12.518 1.00 83.69 86 ALA A C 1
ATOM 626 O O . ALA A 1 86 ? 12.390 -6.104 11.334 1.00 83.69 86 ALA A O 1
ATOM 627 N N . PRO A 1 87 ? 13.810 -5.643 13.017 1.00 78.44 87 PRO A N 1
ATOM 628 C CA . PRO A 1 87 ? 14.653 -4.757 12.217 1.00 78.44 87 PRO A CA 1
ATOM 629 C C . PRO A 1 87 ? 15.100 -5.380 10.885 1.00 78.44 87 PRO A C 1
ATOM 631 O O . PRO A 1 87 ? 15.585 -6.513 10.829 1.00 78.44 87 PRO A O 1
ATOM 634 N N . ILE A 1 88 ? 14.967 -4.624 9.792 1.00 79.50 88 ILE A N 1
ATOM 635 C CA . ILE A 1 88 ? 15.396 -5.061 8.460 1.00 79.50 88 ILE A CA 1
ATOM 636 C C . ILE A 1 88 ? 16.889 -4.764 8.292 1.00 79.50 88 ILE A C 1
ATOM 638 O O . ILE A 1 88 ? 17.283 -3.676 7.882 1.00 79.50 88 ILE A O 1
ATOM 642 N N . ILE A 1 89 ? 17.729 -5.756 8.582 1.00 77.88 89 ILE A N 1
ATOM 643 C CA . ILE A 1 89 ? 19.197 -5.640 8.475 1.00 77.88 89 ILE A CA 1
ATOM 644 C C . ILE A 1 89 ? 19.766 -6.137 7.135 1.00 77.88 89 ILE A C 1
ATOM 646 O O . ILE A 1 89 ? 20.962 -6.025 6.884 1.00 77.88 89 ILE A O 1
ATOM 650 N N . GLY A 1 90 ? 18.926 -6.691 6.255 1.00 81.06 90 GLY A N 1
ATOM 651 C CA . GLY A 1 90 ? 19.361 -7.272 4.984 1.00 81.06 90 GLY A CA 1
ATOM 652 C C . GLY A 1 90 ? 18.210 -7.780 4.119 1.00 81.06 90 GLY A C 1
ATOM 653 O O . GLY A 1 90 ? 17.045 -7.426 4.326 1.00 81.06 90 GLY A O 1
ATOM 654 N N . ARG A 1 91 ? 18.523 -8.609 3.115 1.00 85.25 91 ARG A N 1
ATOM 655 C CA . ARG A 1 91 ? 17.512 -9.272 2.268 1.00 85.25 91 ARG A CA 1
ATOM 656 C C . ARG A 1 91 ? 16.742 -10.325 3.078 1.00 85.25 91 ARG A C 1
ATOM 658 O O . ARG A 1 91 ? 17.328 -11.050 3.870 1.00 85.25 91 ARG A O 1
ATOM 665 N N . ARG A 1 92 ? 15.427 -10.403 2.867 1.00 88.56 92 ARG A N 1
ATOM 666 C CA . ARG A 1 92 ? 14.509 -11.367 3.503 1.00 88.56 92 ARG A CA 1
ATOM 667 C C . ARG A 1 92 ? 14.177 -12.481 2.512 1.00 88.56 92 ARG A C 1
ATOM 669 O O . ARG A 1 92 ? 14.411 -12.336 1.312 1.00 88.56 92 ARG A O 1
ATOM 676 N N . ALA A 1 93 ? 13.554 -13.550 3.001 1.00 89.88 93 ALA A N 1
ATOM 677 C CA . ALA A 1 93 ? 13.033 -14.617 2.149 1.00 89.88 93 ALA A CA 1
ATOM 678 C C . ALA A 1 93 ? 12.099 -14.078 1.046 1.00 89.88 93 ALA A C 1
ATOM 680 O O . ALA A 1 93 ? 12.308 -14.389 -0.125 1.00 89.88 93 ALA A O 1
ATOM 681 N N . SER A 1 94 ? 11.154 -13.194 1.394 1.00 89.44 94 SER A N 1
ATOM 682 C CA . SER A 1 94 ? 10.222 -12.579 0.436 1.00 89.44 94 SER A CA 1
ATOM 683 C C . SER A 1 94 ? 10.944 -11.825 -0.686 1.00 89.44 94 SER A C 1
ATOM 685 O O . SER A 1 94 ? 10.694 -12.064 -1.863 1.00 89.44 94 SER A O 1
ATOM 687 N N . ASP A 1 95 ? 11.917 -10.985 -0.343 1.00 90.75 95 ASP A N 1
ATOM 688 C CA . ASP A 1 95 ? 12.738 -10.245 -1.303 1.00 90.75 95 ASP A CA 1
ATOM 689 C C . ASP A 1 95 ? 13.498 -11.143 -2.277 1.00 90.75 95 ASP A C 1
ATOM 691 O O . ASP A 1 95 ? 13.632 -10.829 -3.464 1.00 90.75 95 ASP A O 1
ATOM 695 N N . ASN A 1 96 ? 14.051 -12.244 -1.767 1.00 92.50 96 ASN A N 1
ATOM 696 C CA . ASN A 1 96 ? 14.779 -13.215 -2.574 1.00 92.50 96 ASN A CA 1
ATOM 697 C C . ASN A 1 96 ? 13.829 -13.927 -3.537 1.00 92.50 96 ASN A C 1
ATOM 699 O O . ASN A 1 96 ? 14.137 -14.014 -4.724 1.00 92.50 96 ASN A O 1
ATOM 703 N N . MET A 1 97 ? 12.654 -14.343 -3.060 1.00 94.00 97 MET A N 1
ATOM 704 C CA . MET A 1 97 ? 11.632 -14.982 -3.890 1.00 94.00 97 MET A CA 1
ATOM 705 C C . MET A 1 97 ? 11.119 -14.043 -4.986 1.00 94.00 97 MET A C 1
ATOM 707 O O . MET A 1 97 ? 11.145 -14.407 -6.160 1.00 94.00 97 MET A O 1
ATOM 711 N N . ILE A 1 98 ? 10.732 -12.811 -4.639 1.00 94.19 98 ILE A N 1
ATOM 712 C CA . ILE A 1 98 ? 10.266 -11.824 -5.623 1.00 94.19 98 ILE A CA 1
ATOM 713 C C . ILE A 1 98 ? 11.357 -11.529 -6.652 1.00 94.19 98 ILE A C 1
ATOM 715 O O . ILE A 1 98 ? 11.090 -11.531 -7.851 1.00 94.19 98 ILE A O 1
ATOM 719 N N . SER A 1 99 ? 12.600 -11.321 -6.215 1.00 93.75 99 SER A N 1
ATOM 720 C CA . SER A 1 99 ? 13.706 -11.066 -7.144 1.00 93.75 99 SER A CA 1
ATOM 721 C C . SER A 1 99 ? 14.018 -12.261 -8.045 1.00 93.75 99 SER A C 1
ATOM 723 O O . SER A 1 99 ? 14.325 -12.054 -9.216 1.00 93.75 99 SER A O 1
ATOM 725 N N . SER A 1 100 ? 13.918 -13.488 -7.532 1.00 95.25 100 SER A N 1
ATOM 726 C CA . SER A 1 100 ? 14.127 -14.711 -8.312 1.00 95.25 100 SER A CA 1
ATOM 727 C C . SER A 1 100 ? 13.066 -14.870 -9.403 1.00 95.25 100 SER A C 1
ATOM 729 O O . SER A 1 100 ? 13.410 -15.081 -10.564 1.00 95.25 100 SER A O 1
ATOM 731 N N . VAL A 1 101 ? 11.788 -14.682 -9.062 1.00 95.44 101 VAL A N 1
ATOM 732 C CA . VAL A 1 101 ? 10.668 -14.888 -9.995 1.00 95.44 101 VAL A CA 1
ATOM 733 C C . VAL A 1 101 ? 10.504 -13.715 -10.973 1.00 95.44 101 VAL A C 1
ATOM 735 O O . VAL A 1 101 ? 10.235 -13.915 -12.157 1.00 95.44 101 VAL A O 1
ATOM 738 N N . TYR A 1 102 ? 10.683 -12.476 -10.507 1.00 95.88 102 TYR A N 1
ATOM 739 C CA . TYR A 1 102 ? 10.339 -11.267 -11.268 1.00 95.88 102 TYR A CA 1
ATOM 740 C C . TYR A 1 102 ? 11.540 -10.409 -11.688 1.00 95.88 102 TYR A C 1
ATOM 742 O O . TYR A 1 102 ? 11.365 -9.414 -12.402 1.00 95.88 102 TYR A O 1
ATOM 750 N N . GLY A 1 103 ? 12.769 -10.777 -11.314 1.00 93.44 103 GLY A N 1
ATOM 751 C CA . GLY A 1 103 ? 13.984 -10.037 -11.675 1.00 93.44 103 GLY A CA 1
ATOM 752 C C . GLY A 1 103 ? 14.156 -9.889 -13.189 1.00 93.44 103 GLY A C 1
ATOM 753 O O . GLY A 1 103 ? 14.272 -8.770 -13.695 1.00 93.44 103 GLY A O 1
ATOM 754 N N . ALA A 1 104 ? 14.037 -10.997 -13.929 1.00 94.44 104 ALA A N 1
ATOM 755 C CA . ALA A 1 104 ? 14.097 -11.010 -15.397 1.00 94.44 104 ALA A CA 1
ATOM 756 C C . ALA A 1 104 ? 12.956 -10.214 -16.066 1.00 94.44 104 ALA A C 1
ATOM 758 O O . ALA A 1 104 ? 13.062 -9.811 -17.222 1.00 94.44 104 ALA A O 1
ATOM 759 N N . ARG A 1 105 ? 11.878 -9.931 -15.324 1.00 93.50 105 ARG A N 1
ATOM 760 C CA . ARG A 1 105 ? 10.699 -9.168 -15.766 1.00 93.50 105 ARG A CA 1
ATOM 761 C C . ARG A 1 105 ? 10.775 -7.689 -15.364 1.00 93.50 105 ARG A C 1
ATOM 763 O O . ARG A 1 105 ? 9.777 -6.974 -15.443 1.00 93.50 105 ARG A O 1
ATOM 770 N N . HIS A 1 106 ? 11.961 -7.216 -14.965 1.00 90.88 106 HIS A N 1
ATOM 771 C CA . HIS A 1 106 ? 12.249 -5.842 -14.524 1.00 90.88 106 HIS A CA 1
ATOM 772 C C . HIS A 1 106 ? 11.462 -5.418 -13.276 1.00 90.88 106 HIS A C 1
ATOM 774 O O . HIS A 1 106 ? 11.075 -4.254 -13.140 1.00 90.88 106 HIS A O 1
ATOM 780 N N . SER A 1 107 ? 11.212 -6.373 -12.381 1.00 91.25 107 SER A N 1
ATOM 781 C CA . SER A 1 107 ? 10.361 -6.189 -11.209 1.00 91.25 107 SER A CA 1
ATOM 782 C C . SER A 1 107 ? 10.904 -6.905 -9.960 1.00 91.25 107 SER A C 1
ATOM 784 O O . SER A 1 107 ? 10.137 -7.352 -9.110 1.00 91.25 107 SER A O 1
ATOM 786 N N . GLY A 1 108 ? 12.231 -7.022 -9.852 1.00 86.44 108 GLY A N 1
ATOM 787 C CA . GLY A 1 108 ? 12.896 -7.467 -8.623 1.00 86.44 108 GLY A CA 1
ATOM 788 C C . GLY A 1 108 ? 12.888 -6.392 -7.531 1.00 86.44 108 GLY A C 1
ATOM 789 O O . GLY A 1 108 ? 12.676 -5.211 -7.817 1.00 86.44 108 GLY A O 1
ATOM 790 N N . THR A 1 109 ? 13.129 -6.798 -6.283 1.00 85.88 109 THR A N 1
ATOM 791 C CA . THR A 1 109 ? 13.185 -5.866 -5.148 1.00 85.88 109 THR A CA 1
ATOM 792 C C . THR A 1 109 ? 14.518 -5.124 -5.112 1.00 85.88 109 THR A C 1
ATOM 794 O O . THR A 1 109 ? 15.562 -5.642 -5.516 1.00 85.88 109 THR A O 1
ATOM 797 N N . HIS A 1 110 ? 14.492 -3.883 -4.629 1.00 77.44 110 HIS A N 1
ATOM 798 C CA . HIS A 1 110 ? 15.710 -3.116 -4.394 1.00 77.44 110 HIS A CA 1
ATOM 799 C C . HIS A 1 110 ? 16.476 -3.658 -3.181 1.00 77.44 110 HIS A C 1
ATOM 801 O O . HIS A 1 110 ? 15.875 -4.098 -2.201 1.00 77.44 110 HIS A O 1
ATOM 807 N N . THR A 1 111 ? 17.811 -3.591 -3.227 1.00 63.62 111 THR A N 1
ATOM 808 C CA . THR A 1 111 ? 18.647 -3.880 -2.057 1.00 63.62 111 THR A CA 1
ATOM 809 C C . THR A 1 111 ? 18.370 -2.842 -0.980 1.00 63.62 111 THR A C 1
ATOM 811 O O . THR A 1 111 ? 18.484 -1.638 -1.211 1.00 63.62 111 THR A O 1
ATOM 814 N N . ARG A 1 112 ? 17.998 -3.324 0.199 1.00 63.72 112 ARG A N 1
ATOM 815 C CA . ARG A 1 112 ? 17.718 -2.492 1.367 1.00 63.72 112 ARG A CA 1
ATOM 816 C C . ARG A 1 112 ? 18.983 -2.244 2.164 1.00 63.72 112 ARG A C 1
ATOM 818 O O . ARG A 1 112 ? 19.917 -3.041 2.113 1.00 63.72 112 ARG A O 1
ATOM 825 N N . SER A 1 113 ? 18.973 -1.171 2.936 1.00 59.88 113 SER A N 1
ATOM 826 C CA . SER A 1 113 ? 19.962 -0.917 3.978 1.00 59.88 113 SER A CA 1
ATOM 827 C C . SER A 1 113 ? 19.241 -0.744 5.310 1.00 59.88 113 SER A C 1
ATOM 829 O O . SER A 1 113 ? 18.039 -0.494 5.328 1.00 59.88 113 SER A O 1
ATOM 831 N N . ALA A 1 114 ? 19.974 -0.806 6.422 1.00 55.25 114 ALA A N 1
ATOM 832 C CA . ALA A 1 114 ? 19.414 -0.530 7.748 1.00 55.25 114 ALA A CA 1
ATOM 833 C C . ALA A 1 114 ? 18.721 0.851 7.843 1.00 55.25 114 ALA A C 1
ATOM 835 O O . ALA A 1 114 ? 17.857 1.054 8.686 1.00 55.25 114 ALA A O 1
ATOM 836 N N . LEU A 1 115 ? 19.067 1.793 6.955 1.00 59.22 115 LEU A N 1
ATOM 837 C CA . LEU A 1 115 ? 18.454 3.121 6.886 1.00 59.22 115 LEU A CA 1
ATOM 838 C C . LEU A 1 115 ? 17.133 3.169 6.106 1.00 59.22 115 LEU A C 1
ATOM 840 O O . LEU A 1 115 ? 16.394 4.137 6.263 1.00 59.22 115 LEU A O 1
ATOM 844 N N . ARG A 1 116 ? 16.841 2.198 5.229 1.00 59.41 116 ARG A N 1
ATOM 845 C CA . ARG A 1 116 ? 15.671 2.257 4.339 1.00 59.41 116 ARG A CA 1
ATOM 846 C C . ARG A 1 116 ? 14.955 0.907 4.216 1.00 59.41 116 ARG A C 1
ATOM 848 O O . ARG A 1 116 ? 15.575 -0.056 3.759 1.00 59.41 116 ARG A O 1
ATOM 855 N N . PRO A 1 117 ? 13.646 0.841 4.527 1.00 61.66 117 PRO A N 1
ATOM 856 C CA . PRO A 1 117 ? 12.745 1.968 4.831 1.00 61.66 117 PRO A CA 1
ATOM 857 C C . PRO A 1 117 ? 12.855 2.521 6.266 1.00 61.66 117 PRO A C 1
ATOM 859 O O . PRO A 1 117 ? 12.318 3.593 6.537 1.00 61.66 117 PRO A O 1
ATOM 862 N N . GLY A 1 118 ? 13.597 1.846 7.154 1.00 76.56 118 GLY A N 1
ATOM 863 C CA . GLY A 1 118 ? 13.975 2.355 8.478 1.00 76.56 118 GLY A CA 1
ATOM 864 C C . GLY A 1 118 ? 12.790 2.870 9.304 1.00 76.56 118 GLY A C 1
ATOM 865 O O . GLY A 1 118 ? 11.717 2.269 9.317 1.00 76.56 118 GLY A O 1
ATOM 866 N N . LYS A 1 119 ? 12.977 4.032 9.938 1.00 80.69 119 LYS A N 1
ATOM 867 C CA . LYS A 1 119 ? 12.030 4.643 10.885 1.00 80.69 119 LYS A CA 1
ATOM 868 C C . LYS A 1 119 ? 10.608 4.824 10.336 1.00 80.69 119 LYS A C 1
ATOM 870 O O . LYS A 1 119 ? 9.654 4.621 11.074 1.00 80.69 119 LYS A O 1
ATOM 875 N N . VAL A 1 120 ? 10.457 5.162 9.052 1.00 84.31 120 VAL A N 1
ATOM 876 C CA . VAL A 1 120 ? 9.131 5.374 8.436 1.00 84.31 120 VAL A CA 1
ATOM 877 C C . VAL A 1 120 ? 8.324 4.074 8.416 1.00 84.31 120 VAL A C 1
ATOM 879 O O . VAL A 1 120 ? 7.123 4.089 8.672 1.00 84.31 120 VAL A O 1
ATOM 882 N N . SER A 1 121 ? 8.984 2.939 8.159 1.00 88.06 121 SER A N 1
ATOM 883 C CA . SER A 1 121 ? 8.338 1.625 8.227 1.00 88.06 121 SER A CA 1
ATOM 884 C C . SER A 1 121 ? 7.916 1.253 9.636 1.00 88.06 121 SER A C 1
ATOM 886 O O . SER A 1 121 ? 6.811 0.742 9.830 1.00 88.06 121 SER A O 1
ATOM 888 N N . ASP A 1 122 ? 8.781 1.521 10.608 1.00 87.81 122 ASP A N 1
ATOM 889 C CA . ASP A 1 122 ? 8.515 1.202 12.006 1.00 87.81 122 ASP A CA 1
ATOM 890 C C . ASP A 1 122 ? 7.349 2.043 12.544 1.00 87.81 122 ASP A C 1
ATOM 892 O O . ASP A 1 122 ? 6.425 1.496 13.143 1.00 87.81 122 ASP A O 1
ATOM 896 N N . GLU A 1 123 ? 7.339 3.349 12.257 1.00 88.38 123 GLU A N 1
ATOM 897 C CA . GLU A 1 123 ? 6.264 4.273 12.637 1.00 88.38 123 GLU A CA 1
ATOM 898 C C . GLU A 1 123 ? 4.926 3.890 11.987 1.00 88.38 123 GLU A C 1
ATOM 900 O O . GLU A 1 123 ? 3.914 3.807 12.685 1.00 88.38 123 GLU A O 1
ATOM 905 N N . LEU A 1 124 ? 4.915 3.568 10.685 1.00 90.31 124 LEU A N 1
ATOM 906 C CA . LEU A 1 124 ? 3.703 3.094 10.002 1.00 90.31 124 LEU A CA 1
ATOM 907 C C . LEU A 1 124 ? 3.176 1.800 10.618 1.00 90.31 124 LEU A C 1
ATOM 909 O O . LEU A 1 124 ? 1.991 1.698 10.935 1.00 90.31 124 LEU A O 1
ATOM 913 N N . THR A 1 125 ? 4.055 0.819 10.809 1.00 93.38 125 THR A N 1
ATOM 914 C CA . THR A 1 125 ? 3.678 -0.483 11.367 1.00 93.38 125 THR A CA 1
ATOM 915 C C . THR A 1 125 ? 3.137 -0.337 12.789 1.00 93.38 125 THR A C 1
ATOM 917 O O . THR A 1 125 ? 2.122 -0.947 13.129 1.00 93.38 125 THR A O 1
ATOM 920 N N . ALA A 1 126 ? 3.785 0.484 13.619 1.00 93.12 126 ALA A N 1
ATOM 921 C CA . ALA A 1 126 ? 3.363 0.734 14.991 1.00 93.12 126 ALA A CA 1
ATOM 922 C C . ALA A 1 126 ? 2.018 1.468 15.056 1.00 93.12 126 ALA A C 1
ATOM 924 O O . ALA A 1 126 ? 1.137 1.028 15.794 1.00 93.12 126 ALA A O 1
ATOM 925 N N . GLY A 1 127 ? 1.833 2.529 14.266 1.00 95.00 127 GLY A N 1
ATOM 926 C CA . GLY A 1 127 ? 0.586 3.293 14.261 1.00 95.00 127 GLY A CA 1
ATOM 927 C C . GLY A 1 127 ? -0.600 2.464 13.761 1.00 95.00 127 GLY A C 1
ATOM 928 O O . GLY A 1 127 ? -1.628 2.411 14.422 1.00 95.00 127 GLY A O 1
ATOM 929 N N . PHE A 1 128 ? -0.451 1.699 12.673 1.00 96.94 128 PHE A N 1
ATOM 930 C CA . PHE A 1 128 ? -1.515 0.783 12.233 1.00 96.94 128 PHE A CA 1
ATOM 931 C C . PHE A 1 128 ? -1.821 -0.304 13.271 1.00 96.94 128 PHE A C 1
ATOM 933 O O . PHE A 1 128 ? -2.986 -0.641 13.485 1.00 96.94 128 PHE A O 1
ATOM 940 N N . LYS A 1 129 ? -0.803 -0.830 13.965 1.00 96.69 129 LYS A N 1
ATOM 941 C CA . LYS A 1 129 ? -1.009 -1.800 15.047 1.00 96.69 129 LYS A CA 1
ATOM 942 C C . LYS A 1 129 ? -1.811 -1.204 16.210 1.00 96.69 129 LYS A C 1
ATOM 944 O O . LYS A 1 129 ? -2.654 -1.911 16.756 1.00 96.69 129 LYS A O 1
ATOM 949 N N . GLN A 1 130 ? -1.560 0.053 16.582 1.00 97.25 130 GLN A N 1
ATOM 950 C CA . GLN A 1 130 ? -2.326 0.760 17.622 1.00 97.25 130 GLN A CA 1
ATOM 951 C C . GLN A 1 130 ? -3.804 0.908 17.239 1.00 97.25 130 GLN A C 1
ATOM 953 O O . GLN A 1 130 ? -4.670 0.759 18.094 1.00 97.25 130 GLN A O 1
ATOM 958 N N . GLU A 1 131 ? -4.086 1.063 15.947 1.00 97.81 131 GLU A N 1
ATOM 959 C CA . GLU A 1 131 ? -5.439 1.145 15.384 1.00 97.81 131 GLU A CA 1
ATOM 960 C C . GLU A 1 131 ? -6.094 -0.230 15.124 1.00 97.81 131 GLU A C 1
ATOM 962 O O . GLU A 1 131 ? -7.153 -0.322 14.504 1.00 97.81 131 GLU A O 1
ATOM 967 N N . GLY A 1 132 ? -5.470 -1.330 15.566 1.00 97.44 132 GLY A N 1
ATOM 968 C CA . GLY A 1 132 ? -6.015 -2.685 15.424 1.00 97.44 132 GLY A CA 1
ATOM 969 C C . GLY A 1 132 ? -5.710 -3.381 14.092 1.00 97.44 132 GLY A C 1
ATOM 970 O O . GLY A 1 132 ? -6.318 -4.407 13.794 1.00 97.44 132 GLY A O 1
ATOM 971 N N . TYR A 1 133 ? -4.755 -2.876 13.306 1.00 97.75 133 TYR A N 1
ATOM 972 C CA . TYR A 1 133 ? -4.301 -3.464 12.038 1.00 97.75 133 TYR A CA 1
ATOM 973 C C . TYR A 1 133 ? -2.883 -4.035 12.202 1.00 97.75 133 TYR A C 1
ATOM 975 O O . TYR A 1 133 ? -1.903 -3.393 11.813 1.00 97.75 133 TYR A O 1
ATOM 983 N N . PRO A 1 134 ? -2.721 -5.233 12.796 1.00 96.69 134 PRO A N 1
ATOM 984 C CA . PRO A 1 134 ? -1.403 -5.837 12.947 1.00 96.69 134 PRO A CA 1
ATOM 985 C C . PRO A 1 134 ? -0.782 -6.159 11.581 1.00 96.69 134 PRO A C 1
ATOM 987 O O . PRO A 1 134 ? -1.483 -6.521 10.633 1.00 96.69 134 PRO A O 1
ATOM 990 N N . LEU A 1 135 ? 0.550 -6.080 11.496 1.00 96.38 135 LEU A N 1
ATOM 991 C CA . LEU A 1 135 ? 1.290 -6.560 10.330 1.00 96.38 135 LEU A CA 1
ATOM 992 C C . LEU A 1 135 ? 1.140 -8.079 10.196 1.00 96.38 135 LEU A C 1
ATOM 994 O O . LEU A 1 135 ? 1.508 -8.833 11.098 1.00 96.38 135 LEU A O 1
ATOM 998 N N . LEU A 1 136 ? 0.630 -8.512 9.048 1.00 96.12 136 LEU A N 1
ATOM 999 C CA . LEU A 1 136 ? 0.403 -9.911 8.719 1.00 96.12 136 LEU A CA 1
ATOM 1000 C C . LEU A 1 136 ? 1.604 -10.461 7.944 1.00 96.12 136 LEU A C 1
ATOM 1002 O O . LE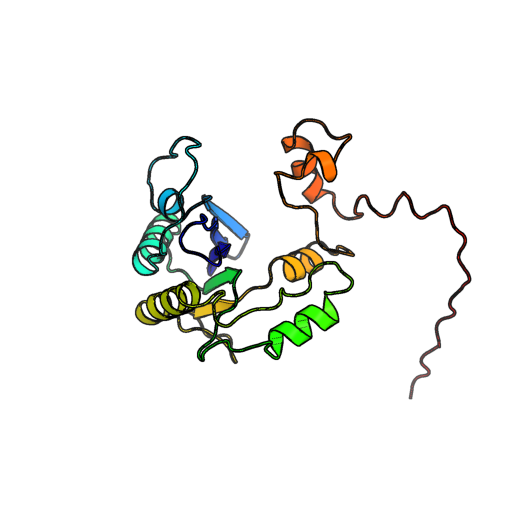U A 1 136 ? 1.880 -10.028 6.825 1.00 96.12 136 LEU A O 1
ATOM 1006 N N . THR A 1 137 ? 2.323 -11.419 8.530 1.00 92.06 137 THR A N 1
ATOM 1007 C CA . THR A 1 137 ? 3.529 -12.014 7.919 1.00 92.06 137 THR A CA 1
ATOM 1008 C C . THR A 1 137 ? 3.418 -13.512 7.644 1.00 92.06 137 THR A C 1
ATOM 1010 O O . THR A 1 137 ? 4.186 -14.030 6.836 1.00 92.06 137 THR A O 1
ATOM 1013 N N . SER A 1 138 ? 2.476 -14.208 8.285 1.00 87.69 138 SER A N 1
ATOM 1014 C CA . SER A 1 138 ? 2.310 -15.667 8.188 1.00 87.69 138 SER A CA 1
ATOM 1015 C C . SER A 1 138 ? 0.903 -16.101 7.780 1.00 87.69 138 SER A C 1
ATOM 1017 O O . SER A 1 138 ? 0.752 -17.088 7.066 1.00 87.69 138 SER A O 1
ATOM 1019 N N . GLU A 1 139 ? -0.126 -15.369 8.203 1.00 88.81 139 GLU A N 1
ATOM 1020 C CA . GLU A 1 139 ? -1.527 -15.709 7.964 1.00 88.81 139 GLU A CA 1
ATOM 1021 C C . GLU A 1 139 ? -2.336 -14.468 7.594 1.00 88.81 139 GLU A C 1
ATOM 1023 O O . GLU A 1 139 ? -2.097 -13.373 8.106 1.00 88.81 139 GLU A O 1
ATOM 1028 N N . VAL A 1 140 ? -3.344 -14.650 6.741 1.00 85.75 140 VAL A N 1
ATOM 1029 C CA . VAL A 1 140 ? -4.281 -13.581 6.390 1.00 85.75 140 VAL A CA 1
ATOM 1030 C C . VAL A 1 140 ? -5.401 -13.544 7.427 1.00 85.75 140 VAL A C 1
ATOM 1032 O O . VAL A 1 140 ? -6.302 -14.379 7.410 1.00 85.75 140 VAL A O 1
ATOM 1035 N N . ARG A 1 141 ? -5.349 -12.558 8.324 1.00 91.56 141 ARG A N 1
ATOM 1036 C CA . ARG A 1 141 ? -6.404 -12.244 9.300 1.00 91.56 141 ARG A CA 1
ATOM 1037 C C . ARG A 1 141 ? -6.860 -10.801 9.094 1.00 91.56 141 ARG A C 1
ATOM 1039 O O . ARG A 1 141 ? -6.046 -9.959 8.741 1.00 91.56 141 ARG A O 1
ATOM 1046 N N . LEU A 1 142 ? -8.153 -10.524 9.258 1.00 93.88 142 LEU A N 1
ATOM 1047 C CA . LEU A 1 142 ? -8.722 -9.195 9.006 1.00 93.88 142 LEU A CA 1
ATOM 1048 C C . LEU A 1 142 ? -9.363 -8.632 10.286 1.00 93.88 142 LEU A C 1
ATOM 1050 O O . LEU A 1 142 ? -10.012 -9.400 10.999 1.00 93.88 142 LEU A O 1
ATOM 1054 N N . PRO A 1 143 ? -9.238 -7.319 10.553 1.00 96.62 143 PRO A N 1
ATOM 1055 C CA . PRO A 1 143 ? -8.438 -6.352 9.797 1.00 96.62 143 PRO A CA 1
ATOM 1056 C C . PRO A 1 143 ? -6.922 -6.581 9.946 1.00 96.62 143 PRO A C 1
ATOM 1058 O O . PRO A 1 143 ? -6.473 -7.259 10.867 1.00 96.62 143 PRO A O 1
ATOM 1061 N N . GLY A 1 144 ? -6.124 -6.037 9.024 1.00 97.38 144 GLY A N 1
ATOM 1062 C CA . GLY A 1 144 ? -4.666 -6.155 9.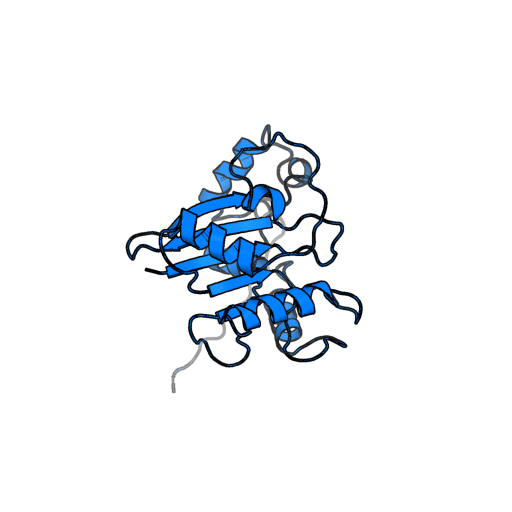100 1.00 97.38 144 GLY A CA 1
ATOM 1063 C C . GLY A 1 144 ? -3.899 -5.284 8.109 1.00 97.38 144 GLY A C 1
ATOM 1064 O O . GLY A 1 144 ? -4.486 -4.596 7.272 1.00 97.38 144 GLY A O 1
ATOM 1065 N N . LEU A 1 145 ? -2.575 -5.311 8.222 1.00 97.75 145 LEU A N 1
ATOM 1066 C CA . LEU A 1 145 ? -1.634 -4.575 7.380 1.00 97.75 145 LEU A CA 1
ATOM 1067 C C . LEU A 1 145 ? -0.762 -5.563 6.596 1.00 97.75 145 LEU A C 1
ATOM 1069 O O . LEU A 1 145 ? -0.281 -6.542 7.167 1.00 97.75 145 LEU A O 1
ATOM 1073 N N . ILE A 1 146 ? -0.530 -5.305 5.309 1.00 96.31 146 ILE A N 1
ATOM 1074 C CA . ILE A 1 146 ? 0.350 -6.117 4.459 1.00 96.31 146 ILE A CA 1
ATOM 1075 C C . ILE A 1 146 ? 1.356 -5.258 3.696 1.00 96.31 146 ILE A C 1
ATOM 1077 O O . ILE A 1 146 ? 1.046 -4.162 3.226 1.00 96.31 146 ILE A O 1
ATOM 1081 N N . GLU A 1 147 ? 2.557 -5.803 3.523 1.00 94.62 147 GLU A N 1
ATOM 1082 C CA . GLU A 1 147 ? 3.488 -5.351 2.491 1.00 94.62 147 GLU A CA 1
ATOM 1083 C C . GLU A 1 147 ? 3.014 -5.866 1.129 1.00 94.62 147 GLU A C 1
ATOM 1085 O O . GLU A 1 147 ? 2.614 -7.027 0.999 1.00 94.62 147 GLU A O 1
ATOM 1090 N N . VAL A 1 148 ? 3.087 -5.020 0.104 1.00 94.44 148 VAL A N 1
ATOM 1091 C CA . VAL A 1 148 ? 2.740 -5.399 -1.268 1.00 94.44 148 VAL A CA 1
ATOM 1092 C C . VAL A 1 148 ? 3.887 -5.157 -2.237 1.00 94.44 148 VAL A C 1
ATOM 1094 O O . VAL A 1 148 ? 4.739 -4.300 -2.038 1.00 94.44 148 VAL A O 1
ATOM 1097 N N . TYR A 1 149 ? 3.860 -5.909 -3.337 1.00 93.38 149 TYR A N 1
ATOM 1098 C CA . TYR A 1 149 ? 4.732 -5.709 -4.487 1.00 93.38 149 TYR A CA 1
ATOM 1099 C C . TYR A 1 149 ? 3.848 -5.348 -5.690 1.00 93.38 149 TYR A C 1
ATOM 1101 O O . TYR A 1 149 ? 3.391 -6.246 -6.410 1.00 93.38 149 TYR A O 1
ATOM 1109 N N . PRO A 1 150 ? 3.556 -4.057 -5.928 1.00 91.25 150 PRO A N 1
ATOM 1110 C CA . PRO A 1 150 ? 2.589 -3.665 -6.950 1.00 91.25 150 PRO A CA 1
ATOM 1111 C C . PRO A 1 150 ? 3.077 -3.982 -8.364 1.00 91.25 150 PRO A C 1
ATOM 1113 O O . PRO A 1 150 ? 2.274 -4.335 -9.220 1.00 91.25 150 PRO A O 1
ATOM 1116 N N . HIS A 1 151 ? 4.388 -3.936 -8.627 1.00 91.69 151 HIS A N 1
ATOM 1117 C CA . HIS A 1 151 ? 4.912 -4.276 -9.951 1.00 91.69 151 HIS A CA 1
ATOM 1118 C C . HIS A 1 151 ? 4.701 -5.758 -10.324 1.00 91.69 151 HIS A C 1
ATOM 1120 O O . HIS A 1 151 ? 4.135 -5.989 -11.395 1.00 91.69 151 HIS A O 1
ATOM 1126 N N . PRO A 1 152 ? 5.064 -6.759 -9.489 1.00 94.19 152 PRO A N 1
ATOM 1127 C CA . PRO A 1 152 ? 4.668 -8.149 -9.726 1.00 94.19 152 PRO A CA 1
ATOM 1128 C C . PRO A 1 152 ? 3.154 -8.336 -9.861 1.00 94.19 152 PRO A C 1
ATOM 1130 O O . PRO A 1 152 ? 2.709 -9.008 -10.785 1.00 94.19 152 PRO A O 1
ATOM 1133 N N . ALA A 1 153 ? 2.354 -7.697 -9.001 1.00 92.25 153 ALA A N 1
ATOM 1134 C CA . ALA A 1 153 ? 0.899 -7.821 -9.061 1.00 92.25 153 ALA A CA 1
ATOM 1135 C C . ALA A 1 153 ? 0.326 -7.306 -10.393 1.00 92.25 153 ALA A C 1
ATOM 1137 O O . ALA A 1 153 ? -0.463 -7.993 -11.036 1.00 92.25 153 ALA A O 1
ATOM 1138 N N . LEU A 1 154 ? 0.759 -6.126 -10.849 1.00 91.44 154 LEU A N 1
ATOM 1139 C CA . LEU A 1 154 ? 0.328 -5.553 -12.126 1.00 91.44 154 LEU A CA 1
ATOM 1140 C C . LEU A 1 154 ? 0.745 -6.417 -13.312 1.00 91.44 154 LEU A C 1
ATOM 1142 O O . LEU A 1 154 ? -0.013 -6.546 -14.269 1.00 91.44 154 LEU A O 1
ATOM 1146 N N . ILE A 1 155 ? 1.935 -7.008 -13.253 1.00 92.12 155 ILE A N 1
ATOM 1147 C CA . ILE A 1 155 ? 2.423 -7.932 -14.271 1.00 92.12 155 ILE A CA 1
ATOM 1148 C C . ILE A 1 155 ? 1.466 -9.126 -14.425 1.00 92.12 155 ILE A C 1
ATOM 1150 O O . ILE A 1 155 ? 1.062 -9.429 -15.546 1.00 92.12 155 ILE A O 1
ATOM 1154 N N . GLU A 1 156 ? 1.074 -9.762 -13.320 1.00 94.56 156 GLU A N 1
ATOM 1155 C CA . GLU A 1 156 ? 0.167 -10.917 -13.348 1.00 94.56 156 GLU A CA 1
ATOM 1156 C C . GLU A 1 156 ? -1.257 -10.519 -13.753 1.00 94.56 156 GLU A C 1
ATOM 1158 O O . GLU A 1 156 ? -1.838 -11.124 -14.651 1.00 94.56 156 GLU A O 1
ATOM 1163 N N . LEU A 1 157 ? -1.801 -9.448 -13.166 1.00 89.62 157 LEU A N 1
ATOM 1164 C CA . LEU A 1 157 ? -3.167 -8.987 -13.445 1.00 89.62 157 LEU A CA 1
ATOM 1165 C C . LEU A 1 157 ? -3.367 -8.524 -14.894 1.00 89.62 157 LEU A C 1
ATOM 1167 O O . LEU A 1 157 ? -4.466 -8.648 -15.430 1.00 89.62 157 LEU A O 1
ATOM 1171 N N . SER A 1 158 ? -2.321 -7.995 -15.532 1.00 87.62 158 SER A N 1
ATOM 1172 C CA . SER A 1 158 ? -2.359 -7.581 -16.943 1.00 87.62 158 SER A CA 1
ATOM 1173 C C . SER A 1 158 ? -1.884 -8.663 -17.915 1.00 87.62 158 SER A C 1
ATOM 1175 O O . SER A 1 158 ? -1.854 -8.418 -19.120 1.00 87.62 158 SER A O 1
ATOM 1177 N N . ALA A 1 159 ? -1.489 -9.843 -17.418 1.00 91.12 159 ALA A N 1
ATOM 1178 C CA . ALA A 1 159 ? -0.810 -10.877 -18.201 1.00 91.12 159 ALA A CA 1
ATOM 1179 C C . ALA A 1 159 ? 0.404 -10.339 -18.995 1.00 91.12 159 ALA A C 1
ATOM 1181 O O . ALA A 1 159 ? 0.715 -10.799 -20.097 1.00 91.12 159 ALA A O 1
ATOM 1182 N N . ALA A 1 160 ? 1.105 -9.342 -18.449 1.00 89.69 160 ALA A N 1
ATOM 1183 C CA . ALA A 1 160 ? 2.243 -8.724 -19.108 1.00 89.69 160 ALA A CA 1
ATOM 1184 C C . ALA A 1 160 ? 3.499 -9.595 -18.995 1.00 89.69 160 ALA A C 1
ATOM 1186 O O . ALA A 1 160 ? 3.781 -10.239 -17.984 1.00 89.69 160 ALA A O 1
ATOM 1187 N N . THR A 1 161 ? 4.350 -9.551 -20.017 1.00 90.88 161 THR A N 1
ATOM 1188 C CA . THR A 1 161 ? 5.632 -10.271 -19.991 1.00 90.88 161 THR A CA 1
ATOM 1189 C C . THR A 1 161 ? 6.654 -9.620 -19.055 1.00 90.88 161 THR A C 1
ATOM 1191 O O . THR A 1 161 ? 7.545 -10.298 -18.547 1.00 90.88 161 THR A O 1
ATOM 1194 N N . ARG A 1 162 ? 6.526 -8.314 -18.783 1.00 92.75 162 ARG A N 1
ATOM 1195 C CA . ARG A 1 162 ? 7.445 -7.513 -17.956 1.00 92.75 162 ARG A CA 1
ATOM 1196 C C . ARG A 1 162 ? 6.739 -6.318 -17.315 1.00 92.75 162 ARG A C 1
ATOM 1198 O O . ARG A 1 162 ? 5.630 -5.978 -17.716 1.00 92.75 162 ARG A O 1
ATOM 1205 N N . ARG A 1 163 ? 7.418 -5.640 -16.381 1.00 90.81 163 ARG A N 1
ATOM 1206 C CA . ARG A 1 163 ? 6.924 -4.428 -15.709 1.00 90.81 163 ARG A CA 1
ATOM 1207 C C . ARG A 1 163 ? 6.403 -3.396 -16.711 1.00 90.81 163 ARG A C 1
ATOM 1209 O O . ARG A 1 163 ? 7.134 -2.991 -17.621 1.00 90.81 163 ARG A O 1
ATOM 1216 N N . LEU A 1 164 ? 5.173 -2.940 -16.483 1.00 86.69 164 LEU A N 1
ATOM 1217 C CA . LEU A 1 164 ? 4.536 -1.900 -17.282 1.00 86.69 164 LEU A CA 1
ATOM 1218 C C . LEU A 1 164 ? 5.247 -0.546 -17.099 1.00 86.69 164 LEU A C 1
ATOM 1220 O O . LEU A 1 164 ? 5.670 -0.210 -15.986 1.00 86.69 164 LEU A O 1
ATOM 1224 N N . PRO A 1 165 ? 5.402 0.254 -18.166 1.00 83.94 165 PRO A N 1
ATOM 1225 C CA . PRO A 1 165 ? 5.823 1.639 -18.029 1.00 83.94 165 PRO A CA 1
ATOM 1226 C C . PRO A 1 165 ? 4.742 2.440 -17.293 1.00 83.94 165 PRO A C 1
ATOM 1228 O O . PRO A 1 165 ? 3.587 2.430 -17.697 1.00 83.94 165 PRO A O 1
ATOM 1231 N N . TYR A 1 166 ? 5.114 3.118 -16.205 1.00 79.25 166 TYR A N 1
ATOM 1232 C CA . TYR A 1 166 ? 4.141 3.800 -15.336 1.00 79.25 166 TYR A CA 1
ATOM 1233 C C . TYR A 1 166 ? 4.578 5.204 -14.894 1.00 79.25 166 TYR A C 1
ATOM 1235 O O . TYR A 1 166 ? 3.747 6.046 -14.570 1.00 79.25 166 TYR A O 1
ATOM 1243 N N . LYS A 1 167 ? 5.889 5.493 -14.882 1.00 79.12 167 LYS A N 1
ATOM 1244 C CA . LYS A 1 167 ? 6.399 6.798 -14.437 1.00 79.12 167 LYS A CA 1
ATOM 1245 C C . LYS A 1 167 ? 6.024 7.886 -15.441 1.00 79.12 167 LYS A C 1
ATOM 1247 O O . LYS A 1 167 ? 6.650 7.981 -16.494 1.00 79.12 167 LYS A O 1
ATOM 1252 N N . HIS A 1 168 ? 5.073 8.742 -15.072 1.00 74.19 168 HIS A N 1
ATOM 1253 C CA . HIS A 1 168 ? 4.606 9.858 -15.900 1.00 74.19 168 HIS A CA 1
ATOM 1254 C C . HIS A 1 168 ? 5.745 10.778 -16.370 1.00 74.19 168 HIS A C 1
ATOM 1256 O O . HIS A 1 168 ? 5.792 11.165 -17.536 1.00 74.19 168 HIS A O 1
ATOM 1262 N N . SER A 1 169 ? 6.733 11.051 -15.509 1.00 75.31 169 SER A N 1
ATOM 1263 C CA . SER A 1 169 ? 7.925 11.846 -15.857 1.00 75.31 169 SER A CA 1
ATOM 1264 C C . SER A 1 169 ? 8.792 11.231 -16.963 1.00 75.31 169 SER A C 1
ATOM 1266 O O . SER A 1 169 ? 9.658 11.900 -17.519 1.00 75.31 169 SER A O 1
ATOM 1268 N N . LYS A 1 170 ? 8.569 9.957 -17.299 1.00 80.12 170 LYS A N 1
ATOM 1269 C CA . LYS A 1 170 ? 9.241 9.229 -18.378 1.00 80.12 170 LYS A CA 1
ATOM 1270 C C . LYS A 1 170 ? 8.312 8.945 -19.559 1.00 80.12 170 LYS A C 1
ATOM 1272 O O . LYS A 1 170 ? 8.694 8.167 -20.427 1.00 80.12 170 LYS A O 1
ATOM 1277 N N . SER A 1 171 ? 7.140 9.577 -19.617 1.00 79.12 171 SER A N 1
ATOM 1278 C CA . SER A 1 171 ? 6.156 9.419 -20.698 1.00 79.12 171 SER A CA 1
ATOM 1279 C C . SER A 1 171 ? 6.794 9.532 -22.081 1.00 79.12 171 SER A C 1
ATOM 1281 O O . SER A 1 171 ? 6.745 8.564 -22.823 1.00 79.12 171 SER A O 1
ATOM 1283 N N . ARG A 1 172 ? 7.542 10.608 -22.363 1.00 77.25 172 ARG A N 1
ATOM 1284 C CA . ARG A 1 172 ? 8.263 10.793 -23.644 1.00 77.25 172 ARG A CA 1
ATOM 1285 C C . ARG A 1 172 ? 9.268 9.686 -23.982 1.00 77.25 172 ARG A C 1
ATOM 1287 O O . ARG A 1 172 ? 9.583 9.469 -25.141 1.00 77.25 172 ARG A O 1
ATOM 1294 N N . LYS A 1 173 ? 9.818 9.002 -22.974 1.00 81.50 173 LYS A N 1
ATOM 1295 C CA . LYS A 1 173 ? 10.721 7.859 -23.184 1.00 81.50 173 LYS A CA 1
ATOM 1296 C C . LYS A 1 173 ? 9.945 6.573 -23.464 1.00 81.50 173 LYS A C 1
ATOM 1298 O O . LYS A 1 173 ? 10.451 5.692 -24.151 1.00 81.50 173 LYS A O 1
ATOM 1303 N N . TYR A 1 174 ? 8.782 6.420 -22.846 1.00 79.62 174 TYR A N 1
ATOM 1304 C CA . TYR A 1 174 ? 7.957 5.222 -22.963 1.00 79.62 174 TYR A CA 1
ATOM 1305 C C . TYR A 1 174 ? 7.084 5.236 -24.215 1.00 79.62 174 TYR A C 1
ATOM 1307 O O . TYR A 1 174 ? 6.914 4.186 -24.829 1.00 79.62 174 TYR A O 1
ATOM 1315 N N . TRP A 1 175 ? 6.603 6.416 -24.589 1.00 79.56 175 TRP A N 1
ATOM 1316 C CA . TRP A 1 175 ? 5.725 6.680 -25.717 1.00 79.56 175 TRP A CA 1
ATOM 1317 C C . TRP A 1 175 ? 6.196 7.967 -26.409 1.00 79.56 175 TRP A C 1
ATOM 1319 O O . TRP A 1 175 ? 5.679 9.042 -26.121 1.00 79.56 175 TRP A O 1
ATOM 1329 N N . PRO A 1 176 ? 7.256 7.894 -27.232 1.00 75.88 176 PRO A N 1
ATOM 1330 C CA . PRO A 1 176 ? 7.766 9.062 -27.951 1.00 75.88 176 PRO A CA 1
ATOM 1331 C C . PRO A 1 176 ? 6.809 9.548 -29.050 1.00 75.88 176 PRO A C 1
ATOM 1333 O O . PRO A 1 176 ? 6.850 10.728 -29.388 1.00 75.88 176 PRO A O 1
ATOM 1336 N N . ASP A 1 177 ? 5.964 8.647 -29.565 1.00 75.06 177 ASP A N 1
ATOM 1337 C CA . ASP A 1 177 ? 5.104 8.874 -30.733 1.00 75.06 177 ASP A CA 1
ATOM 1338 C C . ASP A 1 177 ? 3.621 9.083 -30.375 1.00 75.06 177 ASP A C 1
ATOM 1340 O O . ASP A 1 177 ? 2.855 9.565 -31.208 1.00 75.06 177 ASP A O 1
ATOM 1344 N N . ASP A 1 178 ? 3.212 8.751 -29.144 1.00 63.34 178 ASP A N 1
ATOM 1345 C CA . ASP A 1 178 ? 1.895 9.143 -28.638 1.00 63.34 178 ASP A CA 1
ATOM 1346 C C . ASP A 1 178 ? 1.988 10.612 -28.204 1.00 63.34 178 ASP A C 1
ATOM 1348 O O . ASP A 1 178 ? 3.009 11.036 -27.656 1.00 63.34 178 ASP A O 1
ATOM 1352 N N . GLY A 1 179 ? 0.942 11.401 -28.455 1.00 61.00 179 GLY A N 1
ATOM 1353 C CA . GLY A 1 179 ? 0.868 12.804 -28.049 1.00 61.00 179 GLY A CA 1
ATOM 1354 C C . GLY A 1 179 ? 0.912 12.999 -26.518 1.00 61.00 179 GLY A C 1
ATOM 1355 O O . GLY A 1 179 ? 1.508 12.213 -25.780 1.00 61.00 179 GLY A O 1
ATOM 1356 N N . PRO A 1 180 ? 0.322 14.071 -25.958 1.00 56.19 180 PRO A N 1
ATOM 1357 C CA . PRO A 1 180 ? 0.392 14.309 -24.518 1.00 56.19 180 PRO A CA 1
ATOM 1358 C C . PRO A 1 180 ? -0.048 13.075 -23.685 1.00 56.19 180 PRO A C 1
ATOM 1360 O O . PRO A 1 180 ? -0.947 12.338 -24.097 1.00 56.19 180 PRO A O 1
ATOM 1363 N N . PRO A 1 181 ? 0.551 12.839 -22.495 1.00 52.69 181 PRO A N 1
ATOM 1364 C CA . PRO A 1 181 ? 0.524 11.552 -21.769 1.00 52.69 181 PRO A CA 1
ATOM 1365 C C . PRO A 1 181 ? -0.858 10.949 -21.459 1.00 52.69 181 PRO A C 1
ATOM 1367 O O . PRO A 1 181 ? -0.961 9.770 -21.117 1.00 52.69 181 PRO A O 1
ATOM 1370 N N . SER A 1 182 ? -1.920 11.745 -21.565 1.00 51.56 182 SER A N 1
ATOM 1371 C CA . SER A 1 182 ? -3.311 11.340 -21.373 1.00 51.56 182 SER A CA 1
ATOM 1372 C C . SER A 1 182 ? -3.812 10.306 -22.389 1.00 51.56 182 SER A C 1
ATOM 1374 O O . SER A 1 182 ? -4.697 9.524 -22.045 1.00 51.56 182 SER A O 1
ATOM 1376 N N . GLU A 1 183 ? -3.265 10.260 -23.609 1.00 46.50 183 GLU A N 1
ATOM 1377 C CA . GLU A 1 183 ? -3.654 9.256 -24.618 1.00 46.50 183 GLU A CA 1
ATOM 1378 C C . GLU A 1 183 ? -2.942 7.913 -24.397 1.00 46.50 183 GLU A C 1
ATOM 1380 O O . GLU A 1 183 ? -3.583 6.861 -24.402 1.00 46.50 183 GLU A O 1
ATOM 1385 N N . ALA A 1 184 ? -1.650 7.940 -24.057 1.00 47.03 184 ALA A N 1
ATOM 1386 C CA . ALA A 1 184 ? -0.864 6.743 -23.746 1.00 47.03 184 ALA A CA 1
ATOM 1387 C C . ALA A 1 184 ? -1.401 5.962 -22.525 1.00 47.03 184 ALA A C 1
ATOM 1389 O O . ALA A 1 184 ? -1.364 4.730 -22.495 1.00 47.03 184 ALA A O 1
ATOM 1390 N N . LEU A 1 185 ? -1.948 6.66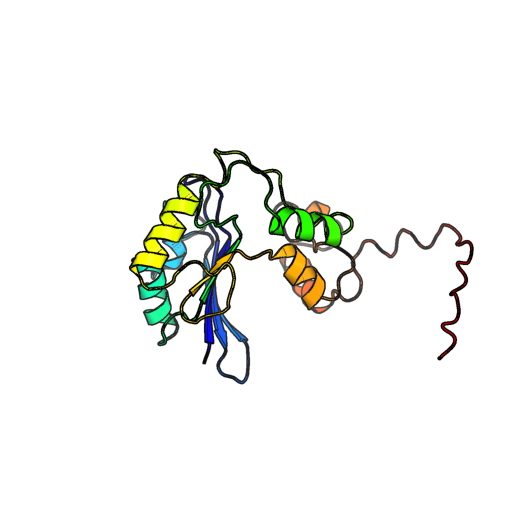4 -21.523 1.00 47.38 185 LEU A N 1
ATOM 1391 C CA . LEU A 1 185 ? -2.563 6.049 -20.339 1.00 47.38 185 LEU A CA 1
ATOM 1392 C C . LEU A 1 185 ? -3.941 5.423 -20.627 1.00 47.38 185 LEU A C 1
ATOM 1394 O O . LEU A 1 185 ? -4.273 4.414 -20.006 1.00 47.38 185 LEU A O 1
ATOM 1398 N N . ARG A 1 186 ? -4.720 5.941 -21.594 1.00 46.97 186 ARG A N 1
ATOM 1399 C CA . ARG A 1 186 ? -5.977 5.296 -22.041 1.00 46.97 186 ARG A CA 1
ATOM 1400 C C . ARG A 1 186 ? -5.717 3.918 -22.657 1.00 46.97 186 ARG A C 1
ATOM 1402 O O . ARG A 1 186 ? -6.525 3.006 -22.495 1.00 46.97 186 ARG A O 1
ATOM 1409 N N . ASN A 1 187 ? -4.549 3.733 -23.271 1.00 43.91 187 ASN A N 1
ATOM 1410 C CA . ASN A 1 187 ? -4.147 2.479 -23.904 1.00 43.91 187 ASN A CA 1
ATOM 1411 C C . ASN A 1 187 ? -3.682 1.388 -22.919 1.00 43.91 187 ASN A C 1
ATOM 1413 O O . ASN A 1 187 ? -3.470 0.255 -23.346 1.00 43.91 187 ASN A O 1
ATOM 1417 N N . LEU A 1 188 ? -3.591 1.651 -21.605 1.00 49.94 188 LEU A N 1
ATOM 1418 C CA . LEU A 1 188 ? -3.374 0.596 -20.596 1.00 49.94 188 LEU A CA 1
ATOM 1419 C C . LEU A 1 188 ? -4.509 -0.443 -20.573 1.00 49.94 188 LEU A C 1
ATOM 1421 O O . LEU A 1 188 ? -4.253 -1.605 -20.269 1.00 49.94 188 LEU A O 1
ATOM 1425 N N . GLY A 1 189 ? -5.729 -0.075 -20.982 1.00 42.59 189 GLY A N 1
ATOM 1426 C CA . GLY A 1 189 ? -6.817 -1.036 -21.210 1.00 42.59 189 GLY A CA 1
ATOM 1427 C C . GLY A 1 189 ? -6.587 -1.971 -22.410 1.00 42.59 189 GLY A C 1
ATOM 1428 O O . GLY A 1 189 ? -7.190 -3.038 -22.482 1.00 42.59 189 GLY A O 1
ATOM 1429 N N . ALA A 1 190 ? -5.684 -1.607 -23.326 1.00 42.25 190 ALA A N 1
ATOM 1430 C CA . ALA A 1 190 ? -5.334 -2.363 -24.531 1.00 42.25 190 ALA A CA 1
ATOM 1431 C C . ALA A 1 190 ? -3.977 -3.093 -24.423 1.00 42.25 190 ALA A C 1
ATOM 1433 O O . ALA A 1 190 ? -3.528 -3.713 -25.390 1.00 42.25 190 ALA A O 1
ATOM 1434 N N . TYR A 1 191 ? -3.321 -3.060 -23.255 1.00 44.75 191 TYR A N 1
ATOM 1435 C CA . TYR A 1 191 ? -2.010 -3.671 -22.997 1.00 44.75 191 TYR A CA 1
ATOM 1436 C C . TYR A 1 191 ? -2.082 -5.214 -22.919 1.00 44.75 191 TYR A C 1
ATOM 1438 O O . TYR A 1 191 ? -1.701 -5.824 -21.929 1.00 44.75 191 TYR A O 1
ATOM 1446 N N . ARG A 1 192 ? -2.541 -5.884 -23.985 1.00 44.81 192 ARG A N 1
ATOM 1447 C CA . ARG A 1 192 ? -2.294 -7.326 -24.190 1.00 44.81 192 ARG A CA 1
ATOM 1448 C C . ARG A 1 192 ? -0.932 -7.596 -24.831 1.00 44.81 192 ARG A C 1
ATOM 1450 O O . ARG A 1 192 ? -0.386 -8.682 -24.673 1.00 44.81 192 ARG A O 1
ATOM 1457 N N . HIS A 1 193 ? -0.338 -6.604 -25.498 1.00 41.78 193 HIS A N 1
ATOM 1458 C CA . HIS A 1 193 ? 0.960 -6.737 -26.160 1.00 41.78 193 HIS A CA 1
ATOM 1459 C C . HIS A 1 193 ? 1.788 -5.464 -25.959 1.00 41.78 193 HIS A C 1
ATOM 1461 O O . HIS A 1 193 ? 1.530 -4.433 -26.569 1.00 41.78 193 HIS A O 1
ATOM 1467 N N . GLY A 1 194 ? 2.771 -5.514 -25.056 1.00 42.00 194 GLY A N 1
ATOM 1468 C CA . GLY A 1 194 ? 3.613 -4.357 -24.754 1.00 42.00 194 GLY A CA 1
ATOM 1469 C C . GLY A 1 194 ? 4.439 -3.877 -25.965 1.00 42.00 194 GLY A C 1
ATOM 1470 O O . GLY A 1 194 ? 4.843 -4.692 -26.798 1.00 42.00 194 GLY A O 1
ATOM 1471 N N . PRO A 1 195 ? 4.812 -2.584 -26.027 1.00 42.47 195 PRO A N 1
ATOM 1472 C CA . PRO A 1 195 ? 5.502 -1.957 -27.169 1.00 42.47 195 PRO A CA 1
ATOM 1473 C C . PRO A 1 195 ? 6.933 -2.473 -27.434 1.00 42.47 195 PRO A C 1
ATOM 1475 O O . PRO A 1 195 ? 7.633 -1.987 -28.315 1.00 42.47 195 PRO A O 1
ATOM 1478 N N . GLY A 1 196 ? 7.403 -3.473 -26.681 1.00 40.72 196 GLY A N 1
ATOM 1479 C CA . GLY A 1 196 ? 8.731 -4.069 -26.855 1.00 40.72 196 GLY A CA 1
ATOM 1480 C C . GLY A 1 196 ? 8.799 -5.237 -27.841 1.00 40.72 196 GLY A C 1
ATOM 1481 O O . GLY A 1 196 ? 9.907 -5.679 -28.139 1.00 40.72 196 GLY A O 1
ATOM 1482 N N . ASP A 1 197 ? 7.660 -5.753 -28.314 1.00 40.16 197 ASP A N 1
ATOM 1483 C CA . ASP A 1 197 ? 7.624 -7.029 -29.047 1.00 40.16 197 ASP A CA 1
ATOM 1484 C C . ASP A 1 197 ? 7.635 -6.873 -30.579 1.00 40.16 197 ASP A C 1
ATOM 1486 O O . ASP A 1 197 ? 7.983 -7.798 -31.313 1.00 40.16 197 ASP A O 1
ATOM 1490 N N . GLN A 1 198 ? 7.347 -5.673 -31.092 1.00 38.41 198 GLN A N 1
ATOM 1491 C CA . GLN A 1 198 ? 7.349 -5.435 -32.540 1.00 38.41 198 GLN A CA 1
ATOM 1492 C C . GLN A 1 198 ? 8.762 -5.294 -33.128 1.00 38.41 198 GLN A C 1
ATOM 1494 O O . GLN A 1 198 ? 8.983 -5.629 -34.289 1.00 38.41 198 GLN A O 1
ATOM 1499 N N . ASN A 1 199 ? 9.756 -4.899 -32.322 1.00 33.38 199 ASN A N 1
ATOM 1500 C CA . ASN A 1 199 ? 11.105 -4.600 -32.821 1.00 33.38 199 ASN A CA 1
ATOM 1501 C C . ASN A 1 199 ? 12.096 -5.784 -32.757 1.00 33.38 199 ASN A C 1
ATOM 1503 O O . ASN A 1 199 ? 13.263 -5.643 -33.119 1.00 33.38 199 ASN A O 1
ATOM 1507 N N . LYS A 1 200 ? 11.656 -6.973 -32.310 1.00 33.34 200 LYS A N 1
ATOM 1508 C CA . LYS A 1 200 ? 12.492 -8.193 -32.253 1.00 33.34 200 LYS A CA 1
ATOM 1509 C C . LYS A 1 200 ? 12.126 -9.274 -33.275 1.00 33.34 200 LYS A C 1
ATOM 1511 O O . LYS A 1 200 ? 12.903 -10.209 -33.453 1.00 33.34 200 LYS A O 1
ATOM 1516 N N . ARG A 1 201 ? 11.042 -9.117 -34.045 1.00 34.25 201 ARG A N 1
ATOM 1517 C CA . ARG A 1 201 ? 10.621 -10.071 -35.098 1.00 34.25 201 ARG A CA 1
ATOM 1518 C C . ARG A 1 201 ? 11.478 -10.053 -36.381 1.00 34.25 201 ARG A C 1
ATOM 1520 O O . ARG A 1 201 ? 11.019 -10.487 -37.431 1.00 34.25 201 ARG A O 1
ATOM 1527 N N . ARG A 1 202 ? 12.730 -9.577 -36.325 1.00 35.59 202 ARG A N 1
ATOM 1528 C CA . ARG A 1 202 ? 13.669 -9.587 -37.468 1.00 35.59 202 ARG A CA 1
ATOM 1529 C C . ARG A 1 202 ? 14.946 -10.403 -37.263 1.00 35.59 202 ARG A C 1
ATOM 1531 O O . ARG A 1 202 ? 15.827 -10.348 -38.115 1.00 35.59 202 ARG A O 1
ATOM 1538 N N . ARG A 1 203 ? 15.070 -11.205 -36.201 1.00 33.59 203 ARG A N 1
ATOM 1539 C CA . ARG A 1 203 ? 16.179 -12.171 -36.097 1.00 33.59 203 ARG A CA 1
ATOM 1540 C C . ARG A 1 203 ? 15.650 -13.573 -35.812 1.00 33.59 203 ARG A C 1
ATOM 1542 O O . ARG A 1 203 ? 14.915 -13.791 -34.859 1.00 33.59 203 ARG A O 1
ATOM 1549 N N . ARG A 1 204 ? 15.985 -14.465 -36.744 1.00 32.66 204 ARG A N 1
ATOM 1550 C CA . ARG A 1 204 ? 15.537 -15.850 -36.905 1.00 32.66 204 ARG A CA 1
ATOM 1551 C C . ARG A 1 204 ? 15.689 -16.671 -35.618 1.00 32.66 204 ARG A C 1
ATOM 1553 O O . ARG A 1 204 ? 16.726 -16.611 -34.965 1.00 32.66 204 ARG A O 1
ATOM 1560 N N . SER A 1 205 ? 14.666 -17.468 -35.318 1.00 30.59 205 SER A N 1
ATOM 1561 C CA . SER A 1 205 ? 14.694 -18.576 -34.360 1.00 30.59 205 SER A CA 1
ATOM 1562 C C . SER A 1 205 ? 15.636 -19.696 -34.820 1.00 30.59 205 SER A C 1
ATOM 1564 O O . SER A 1 205 ? 15.705 -19.966 -36.020 1.00 30.59 205 SER A O 1
ATOM 1566 N N . PRO A 1 206 ? 16.207 -20.468 -33.885 1.00 30.30 206 PRO A N 1
ATOM 1567 C CA . PRO A 1 206 ? 16.236 -21.915 -33.989 1.00 30.30 206 PRO A CA 1
ATOM 1568 C C . PRO A 1 206 ? 15.187 -22.514 -33.043 1.00 30.30 206 PRO A C 1
ATOM 1570 O O . PRO A 1 206 ? 14.933 -22.008 -31.950 1.00 30.30 206 PRO A O 1
ATOM 1573 N N . ALA A 1 207 ? 14.530 -23.563 -33.526 1.00 31.55 207 ALA A N 1
ATOM 1574 C CA . ALA A 1 207 ? 13.464 -24.281 -32.848 1.00 31.55 207 ALA A CA 1
ATOM 1575 C C . ALA A 1 207 ? 13.942 -24.896 -31.522 1.00 31.55 207 ALA A C 1
ATOM 1577 O O . ALA A 1 207 ? 15.024 -25.474 -31.460 1.00 31.55 207 ALA A O 1
ATOM 1578 N N . PHE A 1 208 ? 13.107 -24.809 -30.483 1.00 27.56 208 PHE A N 1
ATOM 1579 C CA . PHE A 1 208 ? 13.265 -25.594 -29.261 1.00 27.56 208 PHE A CA 1
ATOM 1580 C C . PHE A 1 208 ? 12.096 -26.577 -29.170 1.00 27.56 208 PHE A C 1
ATOM 1582 O O . PHE A 1 208 ? 10.936 -26.186 -29.025 1.00 27.56 208 PHE A O 1
ATOM 1589 N N . THR A 1 209 ? 12.413 -27.855 -29.335 1.00 30.27 209 THR A N 1
ATOM 1590 C CA . THR A 1 209 ? 11.490 -28.990 -29.298 1.00 30.27 209 THR A CA 1
ATOM 1591 C C . THR A 1 209 ? 11.063 -29.257 -27.850 1.00 30.27 209 THR A C 1
ATOM 1593 O O . THR A 1 209 ? 11.906 -29.334 -26.958 1.00 30.27 209 THR A O 1
ATOM 1596 N N . ARG A 1 210 ? 9.754 -29.384 -27.592 1.00 30.12 210 ARG A N 1
ATOM 1597 C CA . ARG A 1 210 ? 9.209 -29.789 -26.281 1.00 30.12 210 ARG A CA 1
ATOM 1598 C C . ARG A 1 210 ? 9.514 -31.272 -26.008 1.00 30.12 210 ARG A C 1
ATOM 1600 O O . ARG A 1 210 ? 9.261 -32.077 -26.903 1.00 30.12 210 ARG A O 1
ATOM 1607 N N . PRO A 1 211 ? 9.926 -31.670 -24.791 1.00 30.03 211 PRO A N 1
ATOM 1608 C CA . PRO A 1 211 ? 9.840 -33.063 -24.371 1.00 30.03 211 PRO A CA 1
ATOM 1609 C C . PRO A 1 211 ? 8.378 -33.423 -24.074 1.00 30.03 211 PRO A C 1
ATOM 1611 O O . PRO A 1 211 ? 7.673 -32.681 -23.385 1.00 30.03 211 PRO A O 1
ATOM 1614 N N . GLN A 1 212 ? 7.925 -34.555 -24.611 1.00 30.08 212 GLN A N 1
ATOM 1615 C CA . GLN A 1 212 ? 6.649 -35.176 -24.269 1.00 30.08 212 GLN A CA 1
ATOM 1616 C C . GLN A 1 212 ? 6.714 -35.722 -22.836 1.00 30.08 212 GLN A C 1
ATOM 1618 O O . GLN A 1 212 ? 7.607 -36.502 -22.513 1.00 30.08 212 GLN A O 1
ATOM 1623 N N . LEU A 1 213 ? 5.756 -35.336 -21.989 1.00 30.81 213 LEU A N 1
ATOM 1624 C CA . LEU A 1 213 ? 5.450 -36.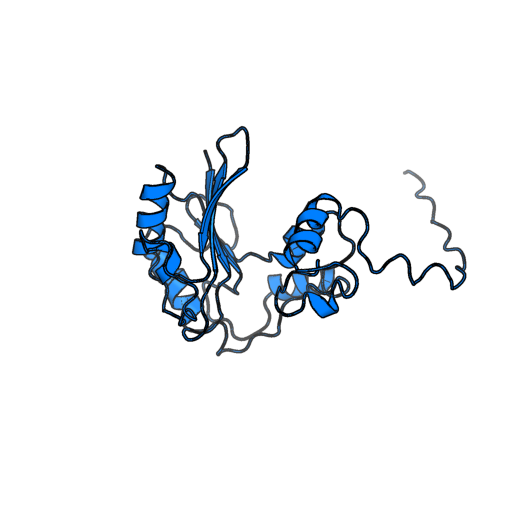076 -20.768 1.00 30.81 213 LEU A CA 1
ATOM 1625 C C . LEU A 1 213 ? 4.733 -37.368 -21.171 1.00 30.81 213 LEU A C 1
ATOM 1627 O O . LEU A 1 213 ? 3.625 -37.316 -21.704 1.00 30.81 213 LEU A O 1
ATOM 1631 N N . GLN A 1 214 ? 5.375 -38.509 -20.927 1.00 28.91 214 GLN A N 1
ATOM 1632 C CA . GLN A 1 214 ? 4.697 -39.798 -20.880 1.00 28.91 214 GLN A CA 1
ATOM 1633 C C . GLN A 1 214 ? 4.075 -39.973 -19.496 1.00 28.91 214 GLN A C 1
ATOM 1635 O O . GLN A 1 214 ? 4.719 -39.761 -18.472 1.00 28.91 214 GLN A O 1
ATOM 1640 N N . SER A 1 215 ? 2.796 -40.323 -19.512 1.00 34.38 215 SER A N 1
ATOM 1641 C CA . SER A 1 215 ? 2.000 -40.783 -18.384 1.00 34.38 215 SER A CA 1
ATOM 1642 C C . SER A 1 215 ? 2.539 -42.095 -17.822 1.00 34.38 215 SER A C 1
ATOM 1644 O O . SER A 1 215 ? 2.615 -43.056 -18.585 1.00 34.38 215 SER A O 1
ATOM 1646 N N . LEU A 1 216 ? 2.806 -42.127 -16.516 1.00 34.41 216 LEU A N 1
ATOM 1647 C CA . LEU A 1 216 ? 2.541 -43.231 -15.585 1.00 34.41 216 LEU A CA 1
ATOM 1648 C C . LEU A 1 216 ? 2.384 -42.636 -14.180 1.00 34.41 216 LEU A C 1
ATOM 1650 O O . LEU A 1 216 ? 3.249 -41.814 -13.803 1.00 34.41 216 LEU A O 1
#

Secondary structure (DSSP, 8-state):
-EEEEEEE--SSSSS--EEEEEEE-SS-EEEEEEESSHHHHH-SS---S--PPP----HHHHHHHHHHHHSS--SEEEESS---SS---S--HHHHHHHHHHGGGT-PPPPPBTTBSHHHHHHHHHHHHHTT--B-SSS--SSEEEE--HHHHHHHHTT-SSPPP--GGGHHHH-SSSSSTHHHHHGGGGTTS-TTSTTSTTSPPPP-PPPP----

pLDDT: mean 78.96, std 21.37, range [27.56, 98.38]

Radius of gyration: 20.23 Å; chains: 1; bounding box: 40×66×55 Å

Sequence (216 aa):
MKTVLGIDAAWTSQEPSGVALVLNDAKAWRLLKVASSYEAFLSEASAPTARHCGSIPDPHALLAKSFAIAQAPVTIGAIDMPLSTAPIIGRRASDNMISSVYGARHSGTHTRSALRPGKVSDELTAGFKQEGYPLLTSEVRLPGLIEVYPHPALIELSAATRRLPYKHSKSRKYWPDDGPPSEALRNLGAYRHGPGDQNKRRRRSPAFTRPQLQSL

Foldseek 3Di:
DAKEWEWADDLDQFAFIKIWIWDDPVPDIDTQDIDRHQVCLLDPDPDPPDRDTGHQDQPVSNQVSSCVRVVDGHWEYEYQFDADPDQCAWDDPVQVVQCVVAVVQVQHDDTDHSSTSHPSRVSVQVNCVVVVAHEDDDDDDTPHYYYDRVQVVLCVVLVHSHGDDDPQVCQCVQCVPDPRSVVVVVCSVVVPDGPPPPVPVPDDDDDDDDDDDDDD

Organism: NCBI:txid1737357